Protein AF-0000000074594481 (afdb_homodimer)

Solvent-accessible surface area (backbone atoms only — not comparable to full-atom values): 17141 Å² total; per-residue (Å²): 134,82,73,82,63,74,77,72,60,85,61,73,82,55,53,29,81,83,69,41,63,48,32,84,46,69,36,76,47,83,90,42,60,71,40,42,30,37,26,29,71,62,25,52,96,81,37,39,76,66,33,71,57,31,74,42,72,76,64,77,83,75,53,70,69,56,37,48,52,48,49,50,47,49,51,51,38,52,51,46,51,51,49,41,50,54,43,51,50,50,40,54,51,45,52,53,49,40,52,52,52,50,53,51,42,51,53,55,48,55,62,36,41,43,96,87,67,56,63,48,87,38,64,64,58,49,56,53,46,52,53,54,48,52,54,46,54,52,50,52,51,50,49,51,52,54,50,55,72,70,98,136,84,72,83,65,72,77,72,61,86,60,73,83,56,52,29,80,83,68,42,64,48,33,81,47,70,37,75,48,82,89,43,60,71,40,41,30,37,26,30,71,62,24,51,96,81,36,40,77,66,32,71,56,30,74,44,72,74,61,78,82,76,54,70,68,57,36,49,51,47,49,50,46,48,51,52,39,52,51,45,51,51,49,40,52,53,42,51,50,50,40,54,50,46,52,53,49,39,52,54,52,50,53,50,42,52,54,54,46,55,61,38,42,42,95,86,68,56,63,48,86,38,64,64,58,51,55,53,46,52,51,54,48,50,52,45,53,51,48,51,50,50,49,51,52,53,51,56,70,70,98

Nearest PDB structures (foldseek):
  7jl5-assembly1_A  TM=6.066E-01  e=2.664E-02  Homo sapiens

InterPro domains:
  IPR010666 Zinc finger, GRF-type [PF06839] (15-60)
  IPR010666 Zinc finger, GRF-type [PS51999] (16-61)

Organism: Saponaria officinalis (NCBI:txid3572)

Foldseek 3Di:
DPPPPDPPPVPPQDDFPVRHGWDKDADCDLQAHGWIKTAHPQQPPPNRVSDPNDIGTPDDGDDPVVSVVRVVVVVVVVVVVVVVVVVVVVVVVVVVVVVVVLVVLVVVLVVCCDPVRPNDPSPVSVVVVVVVVVVVVVVVVVVVVVVVVVD/DPPPPDPPPVPPQDDFPVRHGWDKDADCDLQAHGWIKTAHPQQPPPNRVSDPNDIGTPDDGDDPVVSVVRVVVVVVVVVVVVVVVVVVVVVVVVVVVVVVVLVVLVVVLVVCCDPVRPNDPSVVSVVVVVVVVVVVVVVVVVVVVVVVVVD

pLDDT: mean 73.43, std 21.83, range [23.27, 97.69]

Radius of gyration: 30.38 Å; Cα contacts (8 Å, |Δi|>4): 324; chains: 2; bounding box: 53×86×59 Å

Secondary structure (DSSP, 8-state):
-----S---SS---B-TTSSB-EEEE--STTSTT-EEEE-TT-BTTBGGGTT--EEE-SPPPPHHHHHHHHHHHHHHHHHHHHHHHHHHHHHHHHHHHHHHHHHHHHHHHHTB-TTS-B-SHHHHHHHHHHHHHHHHHHHHHHHHHHHH--/-----S---SS---B-TTSSB-EEEE--STTSTT-EEEE-TT-BTTBGGGTT--EEE-SPPPPHHHHHHHHHHHHHHHHHHHHHHHHHHHHHHHHHHHHHHHHHHHHHHHHTB-TTS-B-SHHHHHHHHHHHHHHHHHHHHHHHHHHHH--

Sequence (302 aa):
MSRSCCQSSDEGRMNCFCGVPVTYLTSWTRNNPGRGFETCRWSRNGNVADGCNFFRWVDKPQTDWQKEVINDLITERDQLLRERAVLKDKVKYLTIERSNVLLDVDKYRGLDVGEDGTRVGARSVRNMFRLNRMSFCVVVSLIVVLMKVFSMSRSCCQSSDEGRMNCFCGVPVTYLTSWTRNNPGRGFETCRWSRNGNVADGCNFFRWVDKPQTDWQKEVINDLITERDQLLRERAVLKDKVKYLTIERSNVLLDVDKYRGLDVGEDGTRVGARSVRNMFRLNRMSFCVVVSLIVVLMKVFS

Structure (mmCIF, N/CA/C/O backbone):
data_AF-0000000074594481-model_v1
#
loop_
_entity.id
_entity.type
_entity.pdbx_description
1 polymer 'GRF-type domain-containing protein'
#
loop_
_atom_site.group_PDB
_atom_site.id
_atom_site.type_symbol
_atom_site.label_atom_id
_atom_site.label_alt_id
_atom_site.label_comp_id
_atom_site.label_asym_id
_atom_site.label_entity_id
_atom_site.label_seq_id
_atom_site.pdbx_PDB_ins_code
_atom_site.Cartn_x
_atom_site.Cartn_y
_atom_site.Cartn_z
_atom_site.occupancy
_atom_site.B_iso_or_equiv
_atom_site.auth_seq_id
_atom_site.auth_comp_id
_atom_site.auth_asym_id
_atom_site.auth_atom_id
_atom_site.pdbx_PDB_model_num
ATOM 1 N N . MET A 1 1 ? 14.328 -4.254 1.002 1 23.77 1 MET A N 1
ATOM 2 C CA . MET A 1 1 ? 13.773 -5.602 0.938 1 23.77 1 MET A CA 1
ATOM 3 C C . MET A 1 1 ? 14.477 -6.426 -0.139 1 23.77 1 MET A C 1
ATOM 5 O O . MET A 1 1 ? 14.281 -6.188 -1.332 1 23.77 1 MET A O 1
ATOM 9 N N . SER A 1 2 ? 15.727 -6.973 0.048 1 30.02 2 SER A N 1
ATOM 10 C CA . SER A 1 2 ? 16.609 -7.699 -0.856 1 30.02 2 SER A CA 1
ATOM 11 C C . SER A 1 2 ? 16.047 -9.078 -1.192 1 30.02 2 SER A C 1
ATOM 13 O O . SER A 1 2 ? 16 -9.961 -0.334 1 30.02 2 SER A O 1
ATOM 15 N N . ARG A 1 3 ? 14.992 -9.227 -1.895 1 32.41 3 ARG A N 1
ATOM 16 C CA . ARG A 1 3 ? 14.453 -10.516 -2.314 1 32.41 3 ARG A CA 1
ATOM 17 C C . ARG A 1 3 ? 15.562 -11.422 -2.844 1 32.41 3 ARG A C 1
ATOM 19 O O . ARG A 1 3 ? 16.391 -10.992 -3.643 1 32.41 3 ARG A O 1
ATOM 26 N N . SER A 1 4 ? 16.016 -12.281 -1.888 1 34.94 4 SER A N 1
ATOM 27 C CA . SER A 1 4 ? 16.703 -13.469 -2.373 1 34.94 4 SER A CA 1
ATOM 28 C C . SER A 1 4 ? 15.984 -14.094 -3.561 1 34.94 4 SER A C 1
ATOM 30 O O . SER A 1 4 ? 15.062 -14.891 -3.381 1 34.94 4 SER A O 1
ATOM 32 N N . CYS A 1 5 ? 15.508 -13.312 -4.43 1 36.09 5 CYS A N 1
ATOM 33 C CA . CYS A 1 5 ? 14.836 -13.953 -5.559 1 36.09 5 CYS A CA 1
ATOM 34 C C . CYS A 1 5 ? 15.508 -15.273 -5.91 1 36.09 5 CYS A C 1
ATOM 36 O O . CYS A 1 5 ? 14.859 -16.328 -5.887 1 36.09 5 CYS A O 1
ATOM 38 N N . CYS A 1 6 ? 16.094 -15.297 -7.078 1 40 6 CYS A N 1
ATOM 39 C CA . CYS A 1 6 ? 16.453 -16.359 -8.016 1 40 6 CYS A CA 1
ATOM 40 C C . CYS A 1 6 ? 17.609 -17.203 -7.484 1 40 6 CYS A C 1
ATOM 42 O O . CYS A 1 6 ? 18.547 -16.656 -6.91 1 40 6 CYS A O 1
ATOM 44 N N . GLN A 1 7 ? 17.281 -18.172 -6.75 1 35.84 7 GLN A N 1
ATOM 45 C CA . GLN A 1 7 ? 18.344 -19.172 -6.652 1 35.84 7 GLN A CA 1
ATOM 46 C C . GLN A 1 7 ? 19.266 -19.109 -7.871 1 35.84 7 GLN A C 1
ATOM 48 O O . GLN A 1 7 ? 18.812 -19.344 -9 1 35.84 7 GLN A O 1
ATOM 53 N N . SER A 1 8 ? 20.266 -18.344 -7.863 1 39.78 8 SER A N 1
ATOM 54 C CA . SER A 1 8 ? 21.406 -18.516 -8.766 1 39.78 8 SER A CA 1
ATOM 55 C C . SER A 1 8 ? 21.75 -19.984 -8.922 1 39.78 8 SER A C 1
ATOM 57 O O . SER A 1 8 ? 22.375 -20.578 -8.039 1 39.78 8 SER A O 1
ATOM 59 N N . SER A 1 9 ? 20.906 -20.906 -9.148 1 39.62 9 SER A N 1
ATOM 60 C CA . SER A 1 9 ? 21.656 -22.062 -9.625 1 39.62 9 SER A CA 1
ATOM 61 C C . SER A 1 9 ? 22.844 -21.641 -10.477 1 39.62 9 SER A C 1
ATOM 63 O O . SER A 1 9 ? 22.766 -20.656 -11.219 1 39.62 9 SER A O 1
ATOM 65 N N . ASP A 1 10 ? 24.094 -21.906 -10.117 1 43.19 10 ASP A N 1
ATOM 66 C CA . ASP A 1 10 ? 25.312 -22 -10.906 1 43.19 10 ASP A CA 1
ATOM 67 C C . ASP A 1 10 ? 25 -22.344 -12.359 1 43.19 10 ASP A C 1
ATOM 69 O O . ASP A 1 10 ? 25.812 -22.984 -13.039 1 43.19 10 ASP A O 1
ATOM 73 N N . GLU A 1 11 ? 23.812 -22.609 -12.789 1 47.94 11 GLU A N 1
ATOM 74 C CA . GLU A 1 11 ? 23.734 -22.812 -14.234 1 47.94 11 GLU A CA 1
ATOM 75 C C . GLU A 1 11 ? 24.297 -21.609 -14.984 1 47.94 11 GLU A C 1
ATOM 77 O O . GLU A 1 11 ? 24.25 -20.484 -14.492 1 47.94 11 GLU A O 1
ATOM 82 N N . GLY A 1 12 ? 25.125 -21.828 -16.047 1 56.19 12 GLY A N 1
ATOM 83 C CA . GLY A 1 12 ? 25.859 -20.922 -16.906 1 56.19 12 GLY A CA 1
ATOM 84 C C . GLY A 1 12 ? 25.234 -19.531 -17 1 56.19 12 GLY A C 1
ATOM 85 O O . GLY A 1 12 ? 24.016 -19.406 -16.953 1 56.19 12 GLY A O 1
ATOM 86 N N . ARG A 1 13 ? 25.953 -18.578 -16.453 1 66.56 13 ARG A N 1
ATOM 87 C CA . ARG A 1 13 ? 25.609 -17.188 -16.688 1 66.56 13 ARG A CA 1
ATOM 88 C C . ARG A 1 13 ? 25.016 -16.984 -18.078 1 66.56 13 ARG A C 1
ATOM 90 O O . ARG A 1 13 ? 25.703 -17.234 -19.078 1 66.56 13 ARG A O 1
ATOM 97 N N . MET A 1 14 ? 23.656 -17.016 -18.172 1 86.75 14 MET A N 1
ATOM 98 C CA . MET A 1 14 ? 23.016 -16.797 -19.469 1 86.75 14 MET A CA 1
ATOM 99 C C . MET A 1 14 ? 23.391 -15.438 -20.031 1 86.75 14 MET A C 1
ATOM 101 O O . MET A 1 14 ? 23.531 -14.469 -19.281 1 86.75 14 MET A O 1
ATOM 105 N N . ASN A 1 15 ? 23.812 -15.461 -21.25 1 93 15 ASN A N 1
ATOM 106 C CA . ASN A 1 15 ? 24.141 -14.227 -21.969 1 93 15 ASN A CA 1
ATOM 107 C C . ASN A 1 15 ? 23.016 -13.805 -22.906 1 93 15 ASN A C 1
ATOM 109 O O . ASN A 1 15 ? 22.297 -14.648 -23.438 1 93 15 ASN A O 1
ATOM 113 N N . CYS A 1 16 ? 22.844 -12.5 -22.859 1 94.5 16 CYS A N 1
ATOM 114 C CA . CYS A 1 16 ? 21.922 -12.008 -23.859 1 94.5 16 CYS A CA 1
ATOM 115 C C . CYS A 1 16 ? 22.531 -12.102 -25.25 1 94.5 16 CYS A C 1
ATOM 117 O O . CYS A 1 16 ? 23.547 -12.766 -25.453 1 94.5 16 CYS A O 1
ATOM 119 N N . PHE A 1 17 ? 21.875 -11.531 -26.25 1 94.19 17 PHE A N 1
ATOM 120 C CA . PHE A 1 17 ? 22.328 -11.688 -27.625 1 94.19 17 PHE A CA 1
ATOM 121 C C . PHE A 1 17 ? 23.594 -10.883 -27.875 1 94.19 17 PHE A C 1
ATOM 123 O O . PHE A 1 17 ? 24.297 -11.109 -28.859 1 94.19 17 PHE A O 1
ATOM 130 N N . CYS A 1 18 ? 23.922 -9.922 -26.984 1 93.25 18 CYS A N 1
ATOM 131 C CA . CYS A 1 18 ? 25.141 -9.117 -27.078 1 93.25 18 CYS A CA 1
ATOM 132 C C . CYS A 1 18 ? 26.344 -9.883 -26.547 1 93.25 18 CYS A C 1
ATOM 134 O O . CYS A 1 18 ? 27.484 -9.438 -26.688 1 93.25 18 CYS A O 1
ATOM 136 N N . GLY A 1 19 ? 26.109 -10.977 -25.953 1 92.56 19 GLY A N 1
ATOM 137 C CA . GLY A 1 19 ? 27.188 -11.773 -25.375 1 92.56 19 GLY A CA 1
ATOM 138 C C . GLY A 1 19 ? 27.578 -11.352 -23.969 1 92.56 19 GLY A C 1
ATOM 139 O O . GLY A 1 19 ? 28.656 -11.695 -23.5 1 92.56 19 GLY A O 1
ATOM 140 N N . VAL A 1 20 ? 26.734 -10.664 -23.359 1 90.62 20 VAL A N 1
ATOM 141 C CA . VAL A 1 20 ? 27 -10.219 -22 1 90.62 20 VAL A CA 1
ATOM 142 C C . VAL A 1 20 ? 25.953 -10.82 -21.047 1 90.62 20 VAL A C 1
ATOM 144 O O . VAL A 1 20 ? 24.875 -11.203 -21.484 1 90.62 20 VAL A O 1
ATOM 147 N N . PRO A 1 21 ? 26.297 -10.961 -19.828 1 93.25 21 PRO A N 1
ATOM 148 C CA . PRO A 1 21 ? 25.359 -11.539 -18.859 1 93.25 21 PRO A CA 1
ATOM 149 C C . PRO A 1 21 ? 24.031 -10.781 -18.812 1 93.25 21 PRO A C 1
ATOM 151 O O . PRO A 1 21 ? 24.016 -9.547 -18.891 1 93.25 21 PRO A O 1
ATOM 154 N N . VAL A 1 22 ? 22.953 -11.5 -18.703 1 93.19 22 VAL A N 1
ATOM 155 C CA . VAL A 1 22 ? 21.609 -10.922 -18.656 1 93.19 22 VAL A CA 1
ATOM 156 C C . VAL A 1 22 ? 21.406 -10.195 -17.328 1 93.19 22 VAL A C 1
ATOM 158 O O . VAL A 1 22 ? 22.156 -10.398 -16.375 1 93.19 22 VAL A O 1
ATOM 161 N N . THR A 1 23 ? 20.422 -9.305 -17.312 1 92.06 23 THR A N 1
ATOM 162 C CA . THR A 1 23 ? 19.984 -8.609 -16.109 1 92.06 23 THR A CA 1
ATOM 163 C C . THR A 1 23 ? 18.594 -9.086 -15.68 1 92.06 23 THR A C 1
ATOM 165 O O . THR A 1 23 ? 17.766 -9.398 -16.516 1 92.06 23 THR A O 1
ATOM 168 N N . TYR A 1 24 ? 18.438 -9.141 -14.375 1 90.75 24 TYR A N 1
ATOM 169 C CA . TYR A 1 24 ? 17.172 -9.555 -13.805 1 90.75 24 TYR A CA 1
ATOM 170 C C . TYR A 1 24 ? 16.328 -8.352 -13.398 1 90.75 24 TYR A C 1
ATOM 172 O O . TYR A 1 24 ? 16.797 -7.473 -12.672 1 90.75 24 TYR A O 1
ATOM 180 N N . LEU A 1 25 ? 15.086 -8.352 -13.945 1 91.31 25 LEU A N 1
ATOM 181 C CA . LEU A 1 25 ? 14.164 -7.285 -13.586 1 91.31 25 LEU A CA 1
ATOM 182 C C . LEU A 1 25 ? 12.805 -7.852 -13.195 1 91.31 25 LEU A C 1
ATOM 184 O O . LEU A 1 25 ? 12.523 -9.031 -13.43 1 91.31 25 LEU A O 1
ATOM 188 N N . THR A 1 26 ? 12.031 -7.031 -12.516 1 92.19 26 THR A N 1
ATOM 189 C CA . THR A 1 26 ? 10.688 -7.41 -12.109 1 92.19 26 THR A CA 1
ATOM 190 C C . THR A 1 26 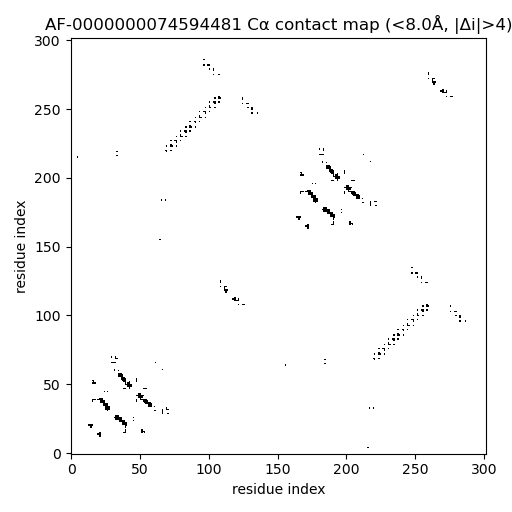? 9.641 -6.629 -12.906 1 92.19 26 THR A C 1
ATOM 192 O O . THR A 1 26 ? 9.75 -5.41 -13.047 1 92.19 26 THR A O 1
ATOM 195 N N . SER A 1 27 ? 8.695 -7.273 -13.469 1 92.81 27 SER A N 1
ATOM 196 C CA . SER A 1 27 ? 7.586 -6.652 -14.188 1 92.81 27 SER A CA 1
ATOM 197 C C . SER A 1 27 ? 6.492 -6.195 -13.227 1 92.81 27 SER A C 1
ATOM 199 O O . SER A 1 27 ? 6.145 -6.91 -12.289 1 92.81 27 SER A O 1
ATOM 201 N N . TRP A 1 28 ? 5.934 -5.008 -13.516 1 93.81 28 TRP A N 1
ATOM 202 C CA . TRP A 1 28 ? 4.844 -4.492 -12.688 1 93.81 28 TRP A CA 1
ATOM 203 C C . TRP A 1 28 ? 3.662 -4.066 -13.555 1 93.81 28 TRP A C 1
ATOM 205 O O . TRP A 1 28 ? 2.824 -3.27 -13.125 1 93.81 28 TRP A O 1
ATOM 215 N N . THR A 1 29 ? 3.678 -4.668 -14.758 1 93.06 29 THR A N 1
ATOM 216 C CA . THR A 1 29 ? 2.514 -4.43 -15.609 1 93.06 29 THR A CA 1
ATOM 217 C C . THR A 1 29 ? 1.28 -5.125 -15.039 1 93.06 29 THR A C 1
ATOM 219 O O . THR A 1 29 ? 1.397 -6.074 -14.266 1 93.06 29 THR A O 1
ATOM 222 N N . ARG A 1 30 ? 0.102 -4.777 -15.375 1 94.94 30 ARG A N 1
ATOM 223 C CA . ARG A 1 30 ? -1.147 -5.309 -14.844 1 94.94 30 ARG A CA 1
ATOM 224 C C . ARG A 1 30 ? -1.283 -6.797 -15.156 1 94.94 30 ARG A C 1
ATOM 226 O O . ARG A 1 30 ? -1.854 -7.551 -14.359 1 94.94 30 ARG A O 1
ATOM 233 N N . ASN A 1 31 ? -0.706 -7.203 -16.203 1 95.56 31 ASN A N 1
ATOM 234 C CA . ASN A 1 31 ? -0.865 -8.586 -16.641 1 95.56 31 ASN A CA 1
ATOM 235 C C . ASN A 1 31 ? 0.211 -9.484 -16.031 1 95.56 31 ASN A C 1
ATOM 237 O O . ASN A 1 31 ? 0.049 -10.711 -15.992 1 95.56 31 ASN A O 1
ATOM 241 N N . ASN A 1 32 ? 1.3 -8.93 -15.609 1 94.62 32 ASN A N 1
ATOM 242 C CA . ASN A 1 32 ? 2.402 -9.711 -15.062 1 94.62 32 ASN A CA 1
ATOM 243 C C . ASN A 1 32 ? 3.023 -9.031 -13.844 1 94.62 32 ASN A C 1
ATOM 245 O O . ASN A 1 32 ? 4.234 -8.797 -13.812 1 94.62 32 ASN A O 1
ATOM 249 N N . PRO A 1 33 ? 2.211 -8.82 -12.875 1 95.12 33 PRO A N 1
ATOM 250 C CA . PRO A 1 33 ? 2.74 -8.078 -11.727 1 95.12 33 PRO A CA 1
ATOM 251 C C . PRO A 1 33 ? 3.65 -8.938 -10.844 1 95.12 33 PRO A C 1
ATOM 253 O O . PRO A 1 33 ? 3.258 -10.023 -10.422 1 95.12 33 PRO A O 1
ATOM 256 N N . GLY A 1 34 ? 4.836 -8.453 -10.648 1 92.81 34 GLY A N 1
ATOM 257 C CA . GLY A 1 34 ? 5.746 -9.094 -9.711 1 92.81 34 GLY A CA 1
ATOM 258 C C . GLY A 1 34 ? 6.602 -10.172 -10.359 1 92.81 34 GLY A C 1
ATOM 259 O O . GLY A 1 34 ? 7.477 -10.742 -9.711 1 92.81 34 GLY A O 1
ATOM 260 N N . ARG A 1 35 ? 6.328 -10.461 -11.594 1 93.62 35 ARG A N 1
ATOM 261 C CA . ARG A 1 35 ? 7.066 -11.523 -12.266 1 93.62 35 ARG A CA 1
ATOM 262 C C . ARG A 1 35 ? 8.477 -11.078 -12.617 1 93.62 35 ARG A C 1
ATOM 264 O O . ARG A 1 35 ? 8.688 -9.938 -13.023 1 93.62 35 ARG A O 1
ATOM 271 N N . GLY A 1 36 ? 9.32 -12.039 -12.539 1 91.62 36 GLY A N 1
ATOM 272 C CA . GLY A 1 36 ? 10.703 -11.773 -12.906 1 91.62 36 GLY A CA 1
ATOM 273 C C . GLY A 1 36 ? 11.016 -12.133 -14.352 1 91.62 36 GLY A C 1
ATOM 274 O O . GLY A 1 36 ? 10.461 -13.094 -14.891 1 91.62 36 GLY A O 1
ATOM 275 N N . PHE A 1 37 ? 11.922 -11.297 -14.844 1 92.75 37 PHE A N 1
ATOM 276 C CA . PHE A 1 37 ? 12.367 -11.633 -16.188 1 92.75 37 PHE A CA 1
ATOM 277 C C . PHE A 1 37 ? 13.82 -11.234 -16.406 1 92.75 37 PHE A C 1
ATOM 279 O O . PHE A 1 37 ? 14.359 -10.414 -15.648 1 92.75 37 PHE A O 1
ATOM 286 N N . GLU A 1 38 ? 14.422 -11.859 -17.328 1 93.12 38 GLU A N 1
ATOM 287 C CA . GLU A 1 38 ? 15.797 -11.586 -17.734 1 93.12 38 GLU A CA 1
ATOM 288 C C . GLU A 1 38 ? 15.828 -10.812 -19.047 1 93.12 38 GLU A C 1
ATOM 290 O O . GLU A 1 38 ? 15.039 -11.078 -19.953 1 93.12 38 GLU A O 1
ATOM 295 N N . THR A 1 39 ? 16.75 -9.766 -18.984 1 93.88 39 THR A N 1
ATOM 296 C CA . THR A 1 39 ? 16.891 -8.953 -20.188 1 93.88 39 THR A CA 1
ATOM 297 C C . THR A 1 39 ? 18.312 -8.414 -20.312 1 93.88 39 THR A C 1
ATOM 299 O O . THR A 1 39 ? 19.172 -8.703 -19.484 1 93.88 39 THR A O 1
ATOM 302 N N . CYS A 1 40 ? 18.438 -7.707 -21.453 1 94.25 40 CYS A N 1
ATOM 303 C CA . CYS A 1 40 ? 19.719 -7.078 -21.734 1 94.25 40 CYS A CA 1
ATOM 304 C C . CYS A 1 40 ? 19.984 -5.914 -20.781 1 94.25 40 CYS A C 1
ATOM 306 O O . CYS A 1 40 ? 19.062 -5.152 -20.469 1 94.25 40 CYS A O 1
ATOM 308 N N . ARG A 1 41 ? 21.172 -5.844 -20.391 1 90.38 41 ARG A N 1
ATOM 309 C CA . ARG A 1 41 ? 21.5 -4.82 -19.406 1 90.38 41 ARG A CA 1
ATOM 310 C C . ARG A 1 41 ? 21.328 -3.424 -20 1 90.38 41 ARG A C 1
ATOM 312 O O . ARG A 1 41 ? 21.25 -2.441 -19.25 1 90.38 41 ARG A O 1
ATOM 319 N N . TRP A 1 42 ? 21.328 -3.375 -21.25 1 90.31 42 TRP A N 1
ATOM 320 C CA . TRP A 1 42 ? 21.188 -2.064 -21.875 1 90.31 42 TRP A CA 1
ATOM 321 C C . TRP A 1 42 ? 19.703 -1.708 -22.062 1 90.31 42 TRP A C 1
ATOM 323 O O . TRP A 1 42 ? 19.375 -0.595 -22.484 1 90.31 42 TRP A O 1
ATOM 333 N N . SER A 1 43 ? 18.891 -2.672 -21.766 1 87.94 43 SER A N 1
ATOM 334 C CA . SER A 1 43 ? 17.469 -2.375 -21.797 1 87.94 43 SER A CA 1
ATOM 335 C C . SER A 1 43 ? 17.078 -1.4 -20.688 1 87.94 43 SER A C 1
ATOM 337 O O . SER A 1 43 ? 17.484 -1.565 -19.547 1 87.94 43 SER A O 1
ATOM 339 N N . ARG A 1 44 ? 16.609 -0.333 -20.938 1 73.19 44 ARG A N 1
ATOM 340 C CA . ARG A 1 44 ? 16.281 0.69 -19.953 1 73.19 44 ARG A CA 1
ATOM 341 C C . ARG A 1 44 ? 14.836 0.574 -19.5 1 73.19 44 ARG A C 1
ATOM 343 O O . ARG A 1 44 ? 13.93 0.418 -20.312 1 73.19 44 ARG A O 1
ATOM 350 N N . ASN A 1 45 ? 14.57 0.68 -18.219 1 69.62 45 ASN A N 1
ATOM 351 C CA . ASN A 1 45 ? 13.266 0.794 -17.578 1 69.62 45 ASN A CA 1
ATOM 352 C C . ASN A 1 45 ? 12.312 -0.302 -18.047 1 69.62 45 ASN A C 1
ATOM 354 O O . ASN A 1 45 ? 11.133 -0.041 -18.297 1 69.62 45 ASN A O 1
ATOM 358 N N . GLY A 1 46 ? 12.898 -1.415 -18.359 1 66.69 46 GLY A N 1
ATOM 359 C CA . GLY A 1 46 ? 12.031 -2.516 -18.734 1 66.69 46 GLY A CA 1
ATOM 360 C C . GLY A 1 46 ? 11.734 -2.555 -20.219 1 66.69 46 GLY A C 1
ATOM 361 O O . GLY A 1 46 ? 11.062 -3.471 -20.703 1 66.69 46 GLY A O 1
ATOM 362 N N . ASN A 1 47 ? 12.227 -1.522 -20.922 1 81.69 47 ASN A N 1
ATOM 363 C CA . ASN A 1 47 ? 12.023 -1.544 -22.359 1 81.69 47 ASN A CA 1
ATOM 364 C C . ASN A 1 47 ? 13.07 -2.4 -23.062 1 81.69 47 ASN A C 1
ATOM 366 O O . ASN A 1 47 ? 14.172 -1.933 -23.344 1 81.69 47 ASN A O 1
ATOM 370 N N . VAL A 1 48 ? 12.719 -3.561 -23.484 1 84.62 48 VAL A N 1
ATOM 371 C CA . VAL A 1 48 ? 13.578 -4.59 -24.062 1 84.62 48 VAL A CA 1
ATOM 372 C C . VAL A 1 48 ? 14.102 -4.125 -25.422 1 84.62 48 VAL A C 1
ATOM 374 O O . VAL A 1 48 ? 15.219 -4.469 -25.812 1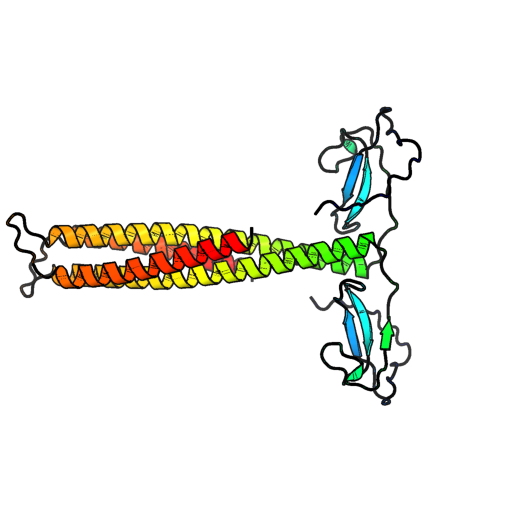 84.62 48 VAL A O 1
ATOM 377 N N . ALA A 1 49 ? 13.305 -3.225 -25.984 1 84.25 49 ALA A N 1
ATOM 378 C CA . ALA A 1 49 ? 13.648 -2.783 -27.344 1 84.25 49 ALA A CA 1
ATOM 379 C C . ALA A 1 49 ? 14.898 -1.905 -27.328 1 84.25 49 ALA A C 1
ATOM 381 O O . ALA A 1 49 ? 15.578 -1.775 -28.344 1 84.25 49 ALA A O 1
ATOM 382 N N . ASP A 1 50 ? 15.18 -1.297 -26.219 1 87.44 50 ASP A N 1
ATOM 383 C CA . ASP A 1 50 ? 16.375 -0.458 -26.094 1 87.44 50 ASP A CA 1
ATOM 384 C C . ASP A 1 50 ? 17.641 -1.305 -26.062 1 87.44 50 ASP A C 1
ATOM 386 O O . ASP A 1 50 ? 18.75 -0.787 -26.25 1 87.44 50 ASP A O 1
ATOM 390 N N . GLY A 1 51 ? 17.547 -2.617 -25.906 1 89.5 51 GLY A N 1
ATOM 391 C CA . GLY A 1 51 ? 18.672 -3.551 -25.922 1 89.5 51 GLY A CA 1
ATOM 392 C C . GLY A 1 51 ? 18.656 -4.477 -27.125 1 89.5 51 GLY A C 1
ATOM 393 O O . GLY A 1 51 ? 18.312 -4.062 -28.234 1 89.5 51 GLY A O 1
ATOM 394 N N . CYS A 1 52 ? 19.188 -5.641 -26.922 1 93.38 52 CYS A N 1
ATOM 395 C CA . CYS A 1 52 ? 19.297 -6.594 -28.016 1 93.38 52 CYS A CA 1
ATOM 396 C C . CYS A 1 52 ? 18 -7.391 -28.172 1 93.38 52 CYS A C 1
ATOM 398 O O . CYS A 1 52 ? 17.984 -8.43 -28.828 1 93.38 52 CYS A O 1
ATOM 400 N N . ASN A 1 53 ? 16.938 -7.023 -27.438 1 92 53 ASN A N 1
ATOM 401 C CA . ASN A 1 53 ? 15.617 -7.621 -27.484 1 92 53 ASN A CA 1
ATOM 402 C C . ASN A 1 53 ? 15.594 -9 -26.844 1 92 53 ASN A C 1
ATOM 404 O O . ASN A 1 53 ? 14.68 -9.797 -27.078 1 92 53 ASN A O 1
ATOM 408 N N . PHE A 1 54 ? 16.703 -9.266 -26.141 1 94.06 54 PHE A N 1
ATOM 409 C CA . PHE A 1 54 ? 16.672 -10.5 -25.359 1 94.06 54 PHE A CA 1
ATOM 410 C C . PHE A 1 54 ? 15.664 -10.406 -24.234 1 94.06 54 PHE A C 1
ATOM 412 O O . PHE A 1 54 ? 15.641 -9.414 -23.5 1 94.06 54 PHE A O 1
ATOM 419 N N . PHE A 1 55 ? 14.797 -11.484 -24.141 1 94.56 55 PHE A N 1
ATOM 420 C CA . PHE A 1 55 ? 13.773 -11.492 -23.094 1 94.56 55 PHE A CA 1
ATOM 421 C C . PHE A 1 55 ? 13.414 -12.922 -22.703 1 94.56 55 PHE A C 1
ATOM 423 O O . PHE A 1 55 ? 13.188 -13.766 -23.562 1 94.56 55 PHE A O 1
ATOM 430 N N . ARG A 1 56 ? 13.375 -13.109 -21.359 1 93.69 56 ARG A N 1
ATOM 431 C CA . ARG A 1 56 ? 12.992 -14.43 -20.859 1 93.69 56 ARG A CA 1
ATOM 432 C C . ARG A 1 56 ? 12.359 -14.328 -19.484 1 93.69 56 ARG A C 1
ATOM 434 O O . ARG A 1 56 ? 12.977 -13.812 -18.547 1 93.69 56 ARG A O 1
ATOM 441 N N . TRP A 1 57 ? 11.172 -15.031 -19.406 1 93.44 57 TRP A N 1
ATOM 442 C CA . TRP A 1 57 ? 10.555 -15.133 -18.078 1 93.44 57 TRP A CA 1
ATOM 443 C C . TRP A 1 57 ? 11.281 -16.156 -17.219 1 93.44 57 TRP A C 1
ATOM 445 O O . TRP A 1 57 ? 11.664 -17.219 -17.703 1 93.44 57 TRP A O 1
ATOM 455 N N . VAL A 1 58 ? 11.43 -15.75 -15.938 1 90.94 58 VAL A N 1
ATOM 456 C CA . VAL A 1 58 ? 12.156 -16.656 -15.055 1 90.94 58 VAL A CA 1
ATOM 457 C C . VAL A 1 58 ? 11.172 -17.422 -14.18 1 90.94 58 VAL A C 1
ATOM 459 O O . VAL A 1 58 ? 11.57 -18.266 -13.367 1 90.94 58 VAL A O 1
ATOM 462 N N . ASP A 1 59 ? 9.875 -17.172 -14.258 1 89.56 59 ASP A N 1
ATOM 463 C CA . ASP A 1 59 ? 8.859 -17.812 -13.422 1 89.56 59 ASP A CA 1
ATOM 464 C C . ASP A 1 59 ? 7.621 -18.172 -14.25 1 89.56 59 ASP A C 1
ATOM 466 O O . ASP A 1 59 ? 7.566 -17.891 -15.445 1 89.56 59 ASP A O 1
ATOM 470 N N . LYS A 1 60 ? 6.68 -18.844 -13.609 1 87 60 LYS A N 1
ATOM 471 C CA . LYS A 1 60 ? 5.414 -19.188 -14.25 1 87 60 LYS A CA 1
ATOM 472 C C . LYS A 1 60 ? 4.387 -18.078 -14.055 1 87 60 LYS A C 1
ATOM 474 O O . LYS A 1 60 ? 4.414 -17.375 -13.039 1 87 60 LYS A O 1
ATOM 479 N N . PRO A 1 61 ? 3.527 -18.047 -15 1 88.75 61 PRO A N 1
ATOM 480 C CA . PRO A 1 61 ? 2.512 -17 -14.891 1 88.75 61 PRO A CA 1
ATOM 481 C C . PRO A 1 61 ? 1.589 -17.203 -13.688 1 88.75 61 PRO A C 1
ATOM 483 O O . PRO A 1 61 ? 1.364 -18.328 -13.258 1 88.75 61 PRO A O 1
ATOM 486 N N . GLN A 1 62 ? 1.124 -16.141 -13.258 1 89.12 62 GLN A N 1
ATOM 487 C CA . GLN A 1 62 ? 0.174 -16.125 -12.148 1 89.12 62 GLN A CA 1
ATOM 488 C C . GLN A 1 62 ? -1.237 -16.453 -12.633 1 89.12 62 GLN A C 1
ATOM 490 O O . GLN A 1 62 ? -1.54 -16.312 -13.82 1 89.12 62 GLN A O 1
ATOM 495 N N . THR A 1 63 ? -2.02 -16.906 -11.664 1 90.38 63 THR A N 1
ATOM 496 C CA . THR A 1 63 ? -3.445 -17.047 -11.938 1 90.38 63 THR A CA 1
ATOM 497 C C . THR A 1 63 ? -4.148 -15.695 -11.867 1 90.38 63 THR A C 1
ATOM 499 O O . THR A 1 63 ? -3.562 -14.703 -11.43 1 90.38 63 THR A O 1
ATOM 502 N N . ASP A 1 64 ? -5.352 -15.68 -12.352 1 89.94 64 ASP A N 1
ATOM 503 C CA . ASP A 1 64 ? -6.078 -14.422 -12.445 1 89.94 64 ASP A CA 1
ATOM 504 C C . ASP A 1 64 ? -6.301 -13.812 -11.062 1 89.94 64 ASP A C 1
ATOM 506 O O . ASP A 1 64 ? -6.109 -12.609 -10.875 1 89.94 64 ASP A O 1
ATOM 510 N N . TRP A 1 65 ? -6.758 -14.648 -10.188 1 89.88 65 TRP A N 1
ATOM 511 C CA . TRP A 1 65 ? -7.031 -14.094 -8.867 1 89.88 65 TRP A CA 1
ATOM 512 C C . TRP A 1 65 ? -5.758 -13.547 -8.227 1 89.88 65 TRP A C 1
ATOM 514 O O . TRP A 1 65 ? -5.789 -12.547 -7.512 1 89.88 65 TRP A O 1
ATOM 524 N N . GLN A 1 66 ? -4.684 -14.211 -8.438 1 91.69 66 GLN A N 1
ATOM 525 C CA . GLN A 1 66 ? -3.412 -13.75 -7.891 1 91.69 66 GLN A CA 1
ATOM 526 C C . GLN A 1 66 ? -3.033 -12.391 -8.453 1 91.69 66 GLN A C 1
ATOM 528 O O . GLN A 1 66 ? -2.602 -11.5 -7.715 1 91.69 66 GLN A O 1
ATOM 533 N N . LYS A 1 67 ? -3.209 -12.227 -9.75 1 94.12 67 LYS A N 1
ATOM 534 C CA . LYS A 1 67 ? -2.969 -10.938 -10.391 1 94.12 67 LYS A CA 1
ATOM 535 C C . LYS A 1 67 ? -3.848 -9.852 -9.781 1 94.12 67 LYS A C 1
ATOM 537 O O . LYS A 1 67 ? -3.383 -8.734 -9.531 1 94.12 67 LYS A O 1
ATOM 542 N N . GLU A 1 68 ? -5.008 -10.25 -9.648 1 93.88 68 GLU A N 1
ATOM 543 C CA . GLU A 1 68 ? -5.969 -9.281 -9.125 1 93.88 68 GLU A CA 1
ATOM 544 C C . GLU A 1 68 ? -5.562 -8.789 -7.738 1 93.88 68 GLU A C 1
ATOM 546 O O . GLU A 1 68 ? -5.594 -7.59 -7.465 1 93.88 68 GLU A O 1
ATOM 551 N N . VAL A 1 69 ? -5.188 -9.773 -6.914 1 94.94 69 VAL A N 1
ATOM 552 C CA . VAL A 1 69 ? -4.816 -9.414 -5.551 1 94.94 69 VAL A CA 1
ATOM 553 C C . VAL A 1 69 ? -3.6 -8.492 -5.574 1 94.94 69 VAL A C 1
ATOM 555 O O . VAL A 1 69 ? -3.568 -7.477 -4.875 1 94.94 69 VAL A O 1
ATOM 558 N N . ILE A 1 70 ? -2.676 -8.828 -6.328 1 96.06 70 ILE A N 1
ATOM 559 C CA . ILE A 1 70 ? -1.455 -8.031 -6.402 1 96.06 70 ILE A CA 1
ATOM 560 C C . ILE A 1 70 ? -1.778 -6.641 -6.953 1 96.06 70 ILE A C 1
ATOM 562 O O . ILE A 1 70 ? -1.336 -5.629 -6.402 1 96.06 70 ILE A O 1
ATOM 566 N N . ASN A 1 71 ? -2.553 -6.594 -7.988 1 97.25 71 ASN A N 1
ATOM 567 C CA . ASN A 1 71 ? -2.916 -5.312 -8.586 1 97.25 71 ASN A CA 1
ATOM 568 C C . ASN A 1 71 ? -3.711 -4.445 -7.609 1 97.25 71 ASN A C 1
ATOM 570 O O . ASN A 1 71 ? -3.537 -3.227 -7.574 1 97.25 71 ASN A O 1
ATOM 574 N N . ASP A 1 72 ? -4.57 -5.031 -6.914 1 97 72 ASP A N 1
ATOM 575 C CA . ASP A 1 72 ? -5.332 -4.281 -5.922 1 97 72 ASP A CA 1
ATOM 576 C C . ASP A 1 72 ? -4.41 -3.672 -4.867 1 97 72 ASP A C 1
ATOM 578 O O . ASP A 1 72 ? -4.578 -2.512 -4.484 1 97 72 ASP A O 1
ATOM 582 N N . LEU A 1 73 ? -3.508 -4.48 -4.465 1 96.62 73 LEU A N 1
ATOM 583 C CA . LEU A 1 73 ? -2.57 -4.008 -3.451 1 96.62 73 LEU A CA 1
ATOM 584 C C . LEU A 1 73 ? -1.713 -2.871 -3.994 1 96.62 73 LEU A C 1
ATOM 586 O O . LEU A 1 73 ? -1.438 -1.9 -3.285 1 96.62 73 LEU A O 1
ATOM 590 N N . ILE A 1 74 ? -1.324 -3.027 -5.203 1 97.38 74 ILE A N 1
ATOM 591 C CA . ILE A 1 74 ? -0.544 -1.971 -5.836 1 97.38 74 ILE A CA 1
ATOM 592 C C . ILE A 1 74 ? -1.368 -0.687 -5.895 1 97.38 74 ILE A C 1
ATOM 594 O O . ILE A 1 74 ? -0.876 0.391 -5.551 1 97.38 74 ILE A O 1
ATOM 598 N N . THR A 1 75 ? -2.557 -0.83 -6.344 1 97.69 75 THR A N 1
ATOM 599 C CA . THR A 1 75 ? -3.438 0.328 -6.445 1 97.69 75 THR A CA 1
ATOM 600 C C . THR A 1 75 ? -3.602 1.002 -5.086 1 97.69 75 THR A C 1
ATOM 602 O O . THR A 1 75 ? -3.52 2.229 -4.98 1 97.69 75 THR A O 1
ATOM 605 N N . GLU A 1 76 ? -3.84 0.262 -4.074 1 96.69 76 GLU A N 1
ATOM 606 C CA . GLU A 1 76 ? -3.979 0.802 -2.725 1 96.69 76 GLU A CA 1
ATOM 607 C C . GLU A 1 76 ? -2.699 1.502 -2.277 1 96.69 76 GLU A C 1
ATOM 609 O O . GLU A 1 76 ? -2.748 2.607 -1.734 1 96.69 76 GLU A O 1
ATOM 614 N N . ARG A 1 77 ? -1.673 0.803 -2.459 1 96.5 77 ARG A N 1
ATOM 615 C CA . ARG A 1 77 ? -0.381 1.378 -2.098 1 96.5 77 ARG A CA 1
ATOM 616 C C . ARG A 1 77 ? -0.172 2.727 -2.779 1 96.5 77 ARG A C 1
ATOM 618 O O . ARG A 1 77 ? 0.264 3.688 -2.145 1 96.5 77 ARG A O 1
ATOM 625 N N . ASP A 1 78 ? -0.484 2.771 -4.027 1 96.81 78 ASP A N 1
ATOM 626 C CA . ASP A 1 78 ? -0.282 4.004 -4.789 1 96.81 78 ASP A CA 1
ATOM 627 C C . ASP A 1 78 ? -1.199 5.113 -4.285 1 96.81 78 ASP A C 1
ATOM 629 O O . ASP A 1 78 ? -0.799 6.281 -4.23 1 96.81 78 ASP A O 1
ATOM 633 N N . GLN A 1 79 ? -2.359 4.781 -3.98 1 96.94 79 GLN A N 1
ATOM 634 C CA . GLN A 1 79 ? -3.285 5.766 -3.432 1 96.94 79 GLN A CA 1
ATOM 635 C C . GLN A 1 79 ? -2.771 6.324 -2.107 1 96.94 79 GLN A C 1
ATOM 637 O O . GLN A 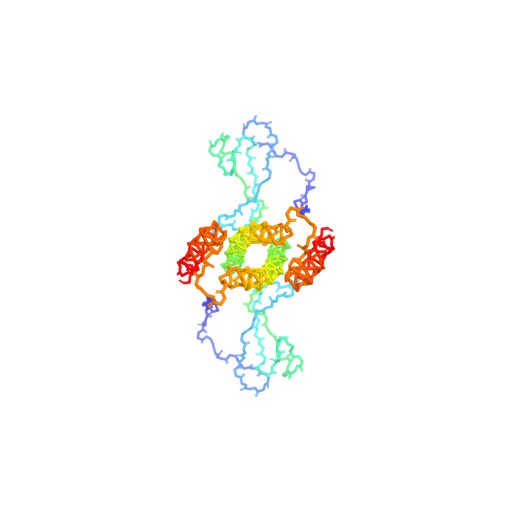1 79 ? -2.818 7.535 -1.881 1 96.94 79 GLN A O 1
ATOM 642 N N . LEU A 1 80 ? -2.297 5.48 -1.344 1 96.69 80 LEU A N 1
ATOM 643 C CA . LEU A 1 80 ? -1.778 5.891 -0.043 1 96.69 80 LEU A CA 1
ATOM 644 C C . LEU A 1 80 ? -0.544 6.77 -0.205 1 96.69 80 LEU A C 1
ATOM 646 O O . LEU A 1 80 ? -0.353 7.723 0.554 1 96.69 80 LEU A O 1
ATOM 650 N N . LEU A 1 81 ? 0.232 6.469 -1.16 1 96.38 81 LEU A N 1
ATOM 651 C CA . LEU A 1 81 ? 1.409 7.281 -1.436 1 96.38 81 LEU A CA 1
ATOM 652 C C . LEU A 1 81 ? 1.009 8.703 -1.827 1 96.38 81 LEU A C 1
ATOM 654 O O . LEU A 1 81 ? 1.632 9.672 -1.389 1 96.38 81 LEU A O 1
ATOM 658 N N . ARG A 1 82 ? -0.008 8.773 -2.604 1 95.88 82 ARG A N 1
ATOM 659 C CA . ARG A 1 82 ? -0.493 10.086 -3.002 1 95.88 82 ARG A CA 1
ATOM 660 C C . ARG A 1 82 ? -1.035 10.859 -1.803 1 95.88 82 ARG A C 1
ATOM 662 O O . ARG A 1 82 ? -0.739 12.039 -1.634 1 95.88 82 ARG A O 1
ATOM 669 N N . GLU A 1 83 ? -1.759 10.172 -1.055 1 94.19 83 GLU A N 1
ATOM 670 C CA . GLU A 1 83 ? -2.32 10.812 0.13 1 94.19 83 GLU A CA 1
ATOM 671 C C . GLU A 1 83 ? -1.219 11.273 1.08 1 94.19 83 GLU A C 1
ATOM 673 O O . GLU A 1 83 ? -1.287 12.375 1.627 1 94.19 83 GLU A O 1
ATOM 678 N N . ARG A 1 84 ? -0.347 10.406 1.259 1 93.06 84 ARG A N 1
ATOM 679 C CA . ARG A 1 84 ? 0.787 10.766 2.105 1 93.06 84 ARG A CA 1
ATOM 680 C C . ARG A 1 84 ? 1.466 12.031 1.604 1 93.06 84 ARG A C 1
ATOM 682 O O . ARG A 1 84 ? 1.838 12.898 2.398 1 93.06 84 ARG A O 1
ATOM 689 N N . ALA A 1 85 ? 1.658 12.117 0.391 1 93.75 85 ALA A N 1
ATOM 690 C CA . ALA A 1 85 ? 2.307 13.289 -0.194 1 93.75 85 ALA A CA 1
ATOM 691 C C . ALA A 1 85 ? 1.486 14.555 0.054 1 93.75 85 ALA A C 1
ATOM 693 O O . ALA A 1 85 ? 2.035 15.594 0.414 1 93.75 85 ALA A O 1
ATOM 694 N N . VAL A 1 86 ? 0.206 14.461 -0.152 1 94.19 86 VAL A N 1
ATOM 695 C CA . VAL A 1 86 ? -0.691 15.594 0.047 1 94.19 86 VAL A CA 1
ATOM 696 C C . VAL A 1 86 ? -0.649 16.047 1.507 1 94.19 86 VAL A C 1
ATOM 698 O O . VAL A 1 86 ? -0.534 17.234 1.797 1 94.19 86 VAL A O 1
ATOM 701 N N . LEU A 1 87 ? -0.68 15.094 2.365 1 92 87 LEU A N 1
ATOM 702 C CA . LEU A 1 87 ? -0.676 15.398 3.791 1 92 87 LEU A CA 1
ATOM 703 C C . LEU A 1 87 ? 0.654 16.016 4.211 1 92 87 LEU A C 1
ATOM 705 O O . LEU A 1 87 ? 0.686 16.922 5.035 1 92 87 LEU A O 1
ATOM 709 N N . LYS A 1 88 ? 1.673 15.492 3.699 1 93 88 LYS A N 1
ATOM 710 C CA . LYS A 1 88 ? 2.98 16.062 3.992 1 93 88 LYS A CA 1
ATOM 711 C C . LYS A 1 88 ? 3.049 17.531 3.551 1 93 88 LYS A C 1
ATOM 713 O O . LYS A 1 88 ? 3.602 18.375 4.262 1 93 88 LYS A O 1
ATOM 718 N N . ASP A 1 89 ? 2.51 17.859 2.482 1 91.75 89 ASP A N 1
ATOM 719 C CA . ASP A 1 89 ? 2.463 19.219 1.992 1 91.75 89 ASP A CA 1
ATOM 720 C C . ASP A 1 89 ? 1.62 20.109 2.91 1 91.75 89 ASP A C 1
ATOM 722 O O . ASP A 1 89 ? 1.979 21.266 3.174 1 91.75 89 ASP A O 1
ATOM 726 N N . LYS A 1 90 ? 0.518 19.594 3.312 1 88.62 90 LYS A N 1
ATOM 727 C CA . LYS A 1 90 ? -0.345 20.344 4.223 1 88.62 90 LYS A CA 1
ATOM 728 C C . LYS A 1 90 ? 0.373 20.656 5.535 1 88.62 90 LYS A C 1
ATOM 730 O O . LYS A 1 90 ? 0.272 21.766 6.059 1 88.62 90 LYS A O 1
ATOM 735 N N . VAL A 1 91 ? 1.071 19.688 5.961 1 89.19 91 VAL A N 1
ATOM 736 C CA . VAL A 1 91 ? 1.83 19.875 7.191 1 89.19 91 VAL A CA 1
ATOM 737 C C . VAL A 1 91 ? 2.869 20.984 6.992 1 89.19 91 VAL A C 1
ATOM 739 O O . VAL A 1 91 ? 3.02 21.859 7.844 1 89.19 91 VAL A O 1
ATOM 742 N N . LYS A 1 92 ? 3.582 20.859 5.984 1 87.44 92 LYS A N 1
ATOM 743 C CA . LYS A 1 92 ? 4.566 21.906 5.684 1 87.44 92 LYS A CA 1
ATOM 744 C C . LYS A 1 92 ? 3.908 23.281 5.613 1 87.44 92 LYS A C 1
ATOM 746 O O . LYS A 1 92 ? 4.406 24.234 6.199 1 87.44 92 LYS A O 1
ATOM 751 N N . TYR A 1 93 ? 2.816 23.391 4.918 1 88.88 93 TYR A N 1
ATOM 752 C CA . TYR A 1 93 ? 2.084 24.641 4.77 1 88.88 93 TYR A CA 1
ATOM 753 C C . TYR A 1 93 ? 1.654 25.188 6.125 1 88.88 93 TYR A C 1
ATOM 755 O O . TYR A 1 93 ? 1.895 26.359 6.438 1 88.88 93 TYR A O 1
ATOM 763 N N . LEU A 1 94 ? 1.108 24.344 6.926 1 84.62 94 LEU A N 1
ATOM 764 C CA . LEU A 1 94 ? 0.583 24.781 8.219 1 84.62 94 LEU A CA 1
ATOM 765 C C . LEU A 1 94 ? 1.713 25.188 9.148 1 84.62 94 LEU A C 1
ATOM 767 O O . LEU A 1 94 ? 1.544 26.094 9.977 1 84.62 94 LEU A O 1
ATOM 771 N N . THR A 1 95 ? 2.768 24.547 9.047 1 83.19 95 THR A N 1
ATOM 772 C CA . THR A 1 95 ? 3.922 24.906 9.859 1 83.19 95 THR A CA 1
ATOM 773 C C . THR A 1 95 ? 4.406 26.312 9.508 1 83.19 95 THR A C 1
ATOM 775 O O . THR A 1 95 ? 4.699 27.109 10.391 1 83.19 95 THR A O 1
ATOM 778 N N . ILE A 1 96 ? 4.5 26.594 8.234 1 83.44 96 ILE A N 1
ATOM 779 C CA . ILE A 1 96 ? 4.906 27.906 7.781 1 83.44 96 ILE A CA 1
ATOM 780 C C . ILE A 1 96 ? 3.9 28.953 8.258 1 83.44 96 ILE A C 1
ATOM 782 O O . ILE A 1 96 ? 4.285 30.016 8.773 1 83.44 96 ILE A O 1
ATOM 786 N N . GLU A 1 97 ? 2.658 28.641 8.109 1 81 97 GLU A N 1
ATOM 787 C CA . GLU A 1 97 ? 1.601 29.562 8.523 1 81 97 GLU A CA 1
ATOM 788 C C . GLU A 1 97 ? 1.658 29.828 10.023 1 81 97 GLU A C 1
ATOM 790 O O . GLU A 1 97 ? 1.514 30.969 10.461 1 81 97 GLU A O 1
ATOM 795 N N . ARG A 1 98 ? 1.787 28.828 10.719 1 78.5 98 ARG A N 1
ATOM 796 C CA . ARG A 1 98 ? 1.922 29 12.164 1 78.5 98 ARG A CA 1
ATOM 797 C C . ARG A 1 98 ? 3.074 29.938 12.508 1 78.5 98 ARG A C 1
ATOM 799 O O . ARG A 1 98 ? 2.938 30.797 13.367 1 78.5 98 ARG A O 1
ATOM 806 N N . SER A 1 99 ? 4.152 29.719 11.938 1 79 99 SER A N 1
ATOM 807 C CA . SER A 1 99 ? 5.316 30.562 12.188 1 79 99 SER A CA 1
ATOM 808 C C . SER A 1 99 ? 5.027 32 11.844 1 79 99 SER A C 1
ATOM 810 O O . SER A 1 99 ? 5.426 32.938 12.578 1 79 99 SER A O 1
ATOM 812 N N . ASN A 1 100 ? 4.328 32.219 10.742 1 77.75 100 ASN A N 1
ATOM 813 C CA . ASN A 1 100 ? 3.967 33.562 10.328 1 77.75 100 ASN A CA 1
ATOM 814 C C . ASN A 1 100 ? 3.08 34.25 11.359 1 77.75 100 ASN A C 1
ATOM 816 O O . ASN A 1 100 ? 3.301 35.438 11.695 1 77.75 100 ASN A O 1
ATOM 820 N N . VAL A 1 101 ? 2.158 33.5 11.836 1 76.25 101 VAL A N 1
ATOM 821 C CA . VAL A 1 101 ? 1.226 34.062 12.805 1 76.25 101 VAL A CA 1
ATOM 822 C C . VAL A 1 101 ? 1.956 34.344 14.117 1 76.25 101 VAL A C 1
ATOM 824 O O . VAL A 1 101 ? 1.705 35.375 14.758 1 76.25 101 VAL A O 1
ATOM 827 N N . LEU A 1 102 ? 2.83 33.562 14.445 1 75.81 102 LEU A N 1
ATOM 828 C CA . LEU A 1 102 ? 3.613 33.781 15.656 1 75.81 102 LEU A CA 1
ATOM 829 C C . LEU A 1 102 ? 4.48 35.031 15.539 1 75.81 102 LEU A C 1
ATOM 831 O O . LEU A 1 102 ? 4.648 35.75 16.5 1 75.81 102 LEU A O 1
ATOM 835 N N . LEU A 1 103 ? 5.016 35.25 14.414 1 75.44 103 LEU A N 1
ATOM 836 C CA . LEU A 1 103 ? 5.793 36.469 14.18 1 75.44 103 LEU A CA 1
ATOM 837 C C . LEU A 1 103 ? 4.922 37.688 14.312 1 75.44 103 LEU A C 1
ATOM 839 O O . LEU A 1 103 ? 5.371 38.719 14.844 1 75.44 103 LEU A O 1
ATOM 843 N N . ASP A 1 104 ? 3.717 37.625 13.953 1 70 104 ASP A N 1
ATOM 844 C CA . ASP A 1 104 ? 2.773 38.719 14.094 1 70 104 ASP A CA 1
ATOM 845 C C . ASP A 1 104 ? 2.482 39.031 15.562 1 70 104 ASP A C 1
ATOM 847 O O . ASP A 1 104 ? 2.436 40.188 15.969 1 70 104 ASP A O 1
ATOM 851 N N . VAL A 1 105 ? 2.258 38 16.234 1 68.88 105 VAL A N 1
ATOM 852 C CA . VAL A 1 105 ? 2.004 38.156 17.656 1 68.88 105 VAL A CA 1
ATOM 853 C C . VAL A 1 105 ? 3.197 38.844 18.328 1 68.88 105 VAL A C 1
ATOM 855 O O . VAL A 1 105 ? 3.025 39.719 19.172 1 68.88 105 VAL A O 1
ATOM 858 N N . ASP A 1 106 ? 4.344 38.406 18.016 1 66.94 106 ASP A N 1
ATOM 859 C CA . ASP A 1 106 ? 5.555 39 18.578 1 66.94 106 ASP A CA 1
ATOM 860 C C . ASP A 1 106 ? 5.66 40.5 18.234 1 66.94 106 ASP A C 1
ATOM 862 O O . ASP A 1 106 ? 6.082 41.312 19.062 1 66.94 106 ASP A O 1
ATOM 866 N N . LYS A 1 107 ? 5.262 40.875 17.094 1 66.25 107 LYS A N 1
ATOM 867 C CA . LYS A 1 107 ? 5.258 42.281 16.672 1 66.25 107 LYS A CA 1
ATOM 868 C C . LYS A 1 107 ? 4.293 43.094 17.531 1 66.25 107 LYS A C 1
ATOM 870 O O . LYS A 1 107 ? 4.633 44.219 17.969 1 66.25 107 LYS A O 1
ATOM 875 N N . TYR A 1 108 ? 3.178 42.531 17.875 1 62.16 108 TYR A N 1
ATOM 876 C CA . TYR A 1 108 ? 2.184 43.219 18.688 1 62.16 108 TYR A CA 1
ATOM 877 C C . TYR A 1 108 ? 2.623 43.312 20.141 1 62.16 108 TYR A C 1
ATOM 879 O O . TYR A 1 108 ? 2.379 44.312 20.812 1 62.16 108 TYR A O 1
ATOM 887 N N . ARG A 1 109 ? 3.258 42.312 20.562 1 61.03 109 ARG A N 1
ATOM 888 C CA . ARG A 1 109 ? 3.789 42.281 21.922 1 61.03 109 ARG A CA 1
ATOM 889 C C . ARG A 1 109 ? 4.902 43.312 22.078 1 61.03 109 ARG A C 1
ATOM 891 O O . ARG A 1 109 ? 5 43.969 23.125 1 61.03 109 ARG A O 1
ATOM 898 N N . GLY A 1 110 ? 5.766 43.375 21.125 1 57.75 110 GLY A N 1
ATOM 899 C CA . GLY A 1 110 ? 6.82 44.375 21.141 1 57.75 110 GLY A CA 1
ATOM 900 C C . GLY A 1 110 ? 6.293 45.781 21.078 1 57.75 110 GLY A C 1
ATOM 901 O O . GLY A 1 110 ? 6.883 46.688 21.656 1 57.75 110 GLY A O 1
ATOM 902 N N . LEU A 1 111 ? 5.254 46.156 20.453 1 55.44 111 LEU A N 1
ATOM 903 C CA . LEU A 1 111 ? 4.648 47.5 20.375 1 55.44 111 LEU A CA 1
ATOM 904 C C . LEU A 1 111 ? 4.016 47.875 21.703 1 55.44 111 LEU A C 1
ATOM 906 O O . LEU A 1 111 ? 3.951 49.062 22.031 1 55.44 111 LEU A O 1
ATOM 910 N N . ASP A 1 112 ? 3.504 47 22.438 1 52.84 112 ASP A N 1
ATOM 911 C CA . ASP A 1 112 ? 2.953 47.344 23.75 1 52.84 112 ASP A CA 1
ATOM 912 C C . ASP A 1 112 ? 4.059 47.719 24.719 1 52.84 112 ASP A C 1
ATOM 914 O O . ASP A 1 112 ? 3.781 48.25 25.812 1 52.84 112 ASP A O 1
ATOM 918 N N . VAL A 1 113 ? 5.195 47.375 24.516 1 49.59 113 VAL A N 1
ATOM 919 C CA . VAL A 1 113 ? 6.293 47.781 25.375 1 49.59 113 VAL A CA 1
ATOM 920 C C . VAL A 1 113 ? 6.781 49.188 24.938 1 49.59 113 VAL A C 1
ATOM 922 O O . VAL A 1 113 ? 7.207 49.344 23.781 1 49.59 113 VAL A O 1
ATOM 925 N N . GLY A 1 114 ? 6.074 50.344 25.344 1 41.5 114 GLY A N 1
ATOM 926 C CA . GLY A 1 114 ? 6.449 51.719 25.078 1 41.5 114 GLY A CA 1
ATOM 927 C C . GLY A 1 114 ? 7.945 51.938 25.141 1 41.5 114 GLY A C 1
ATOM 928 O O . GLY A 1 114 ? 8.688 51.125 25.703 1 41.5 114 GLY A O 1
ATOM 929 N N . GLU A 1 115 ? 8.539 53 24.344 1 43.75 115 GLU A N 1
ATOM 930 C CA . GLU A 1 115 ? 9.914 53.469 24.484 1 43.75 115 GLU A CA 1
ATOM 931 C C . GLU A 1 115 ? 10.336 53.531 25.938 1 43.75 115 GLU A C 1
ATOM 933 O O . GLU A 1 115 ? 11.492 53.25 26.266 1 43.75 115 GLU A O 1
ATOM 938 N N . ASP A 1 116 ? 9.5 54.219 26.828 1 44.78 116 ASP A N 1
ATOM 939 C CA . ASP A 1 116 ? 9.891 54.5 28.203 1 44.78 116 ASP A CA 1
ATOM 940 C C . ASP A 1 116 ? 9.719 53.281 29.094 1 44.78 116 ASP A C 1
ATOM 942 O O . ASP A 1 116 ? 9.898 53.344 30.312 1 44.78 116 ASP A O 1
ATOM 946 N N . GLY A 1 117 ? 9.766 51.938 28.781 1 46.06 117 GLY A N 1
ATOM 947 C CA . GLY A 1 117 ? 9.727 50.75 29.625 1 46.06 117 GLY A CA 1
ATOM 948 C C . GLY A 1 117 ? 8.328 50.375 30.094 1 46.06 117 GLY A C 1
ATOM 949 O O . GLY A 1 117 ? 8.156 49.469 30.906 1 46.06 117 GLY A O 1
ATOM 950 N N . THR A 1 118 ? 7.383 51.281 30.062 1 42.19 118 THR A N 1
ATOM 951 C CA . THR A 1 118 ? 6.094 51 30.688 1 42.19 118 THR A CA 1
ATOM 952 C C . THR A 1 118 ? 5.285 50 29.859 1 42.19 118 THR A C 1
ATOM 954 O O . THR A 1 118 ? 5.156 50.156 28.641 1 42.19 118 THR A O 1
ATOM 957 N N . ARG A 1 119 ? 5.488 48.719 30.25 1 45.38 119 ARG A N 1
ATOM 958 C CA . ARG A 1 119 ? 4.766 47.531 29.781 1 45.38 119 ARG A CA 1
ATOM 959 C C . ARG A 1 119 ? 3.266 47.781 29.719 1 45.38 119 ARG A C 1
ATOM 961 O O . ARG A 1 119 ? 2.645 48.094 30.734 1 45.38 119 ARG A O 1
ATOM 968 N N . VAL A 1 120 ? 2.709 48.344 28.969 1 43.78 120 VAL A N 1
ATOM 969 C CA . VAL A 1 120 ? 1.256 48.25 29.062 1 43.78 120 VAL A CA 1
ATOM 970 C C . VAL A 1 120 ? 0.832 46.812 29.094 1 43.78 120 VAL A C 1
ATOM 972 O O . VAL A 1 120 ? 1.661 45.906 28.938 1 43.78 120 VAL A O 1
ATOM 975 N N . GLY A 1 121 ? -0.511 46.281 28.797 1 43.44 121 GLY A N 1
ATOM 976 C CA . GLY A 1 121 ? -1.306 45.094 28.984 1 43.44 121 GLY A CA 1
ATOM 977 C C . GLY A 1 121 ? -0.728 43.875 28.281 1 43.44 121 GLY A C 1
ATOM 978 O O . GLY A 1 121 ? -1.434 42.875 28.047 1 43.44 121 GLY A O 1
ATOM 979 N N . ALA A 1 122 ? 0.406 43.781 27.891 1 44.06 122 ALA A N 1
ATOM 980 C CA . ALA A 1 122 ? 1.122 42.781 27.109 1 44.06 122 ALA A CA 1
ATOM 981 C C . ALA A 1 122 ? 1.375 41.531 27.922 1 44.06 122 ALA A C 1
ATOM 983 O O . ALA A 1 122 ? 1.848 40.531 27.391 1 44.06 122 ALA A O 1
ATOM 984 N N . ARG A 1 123 ? 1.358 41.656 29.234 1 44.25 123 ARG A N 1
ATOM 985 C CA . ARG A 1 123 ? 1.677 40.469 30.031 1 44.25 123 ARG A CA 1
ATOM 986 C C . ARG A 1 123 ? 0.788 39.281 29.656 1 44.25 123 ARG A C 1
ATOM 988 O O . ARG A 1 123 ? 1.254 38.156 29.609 1 44.25 123 ARG A O 1
ATOM 995 N N . SER A 1 124 ? -0.501 39.625 29.531 1 43.88 124 SER A N 1
ATOM 996 C CA . SER A 1 124 ? -1.441 38.531 29.344 1 43.88 124 SER A CA 1
ATOM 997 C C . SER A 1 124 ? -1.214 37.812 28.016 1 43.88 124 SER A C 1
ATOM 999 O O . SER A 1 124 ? -1.265 36.594 27.938 1 43.88 124 SER A O 1
ATOM 1001 N N . VAL A 1 125 ? -0.825 38.562 27.047 1 46.41 125 VAL A N 1
ATOM 1002 C CA . VAL A 1 125 ? -0.683 37.969 25.719 1 46.41 125 VAL A CA 1
ATOM 1003 C C . VAL A 1 125 ? 0.601 37.156 25.672 1 46.41 125 VAL A C 1
ATOM 1005 O O . VAL A 1 125 ? 0.646 36.094 25.016 1 46.41 125 VAL A O 1
ATOM 1008 N N . ARG A 1 126 ? 1.639 37.5 26.422 1 46.47 126 ARG A N 1
ATOM 1009 C CA . ARG A 1 126 ? 2.885 36.75 26.469 1 46.47 126 ARG A CA 1
ATOM 1010 C C . ARG A 1 126 ? 2.656 35.344 27.047 1 46.47 126 ARG A C 1
ATOM 1012 O O . ARG A 1 126 ? 3.219 34.375 26.547 1 46.47 126 ARG A O 1
ATOM 1019 N N . ASN A 1 127 ? 1.887 35.312 28.188 1 45.31 127 ASN A N 1
ATOM 1020 C CA . ASN A 1 127 ? 1.634 34 28.797 1 45.31 127 ASN A CA 1
ATOM 1021 C C . ASN A 1 127 ? 0.881 33.094 27.859 1 45.31 127 ASN A C 1
ATOM 1023 O O . ASN A 1 127 ? 1.147 31.875 27.828 1 45.31 127 ASN A O 1
ATOM 1027 N N . MET A 1 128 ? 0.074 33.75 27.062 1 45.94 128 MET A N 1
ATOM 1028 C CA . MET A 1 128 ? -0.708 32.938 26.141 1 45.94 128 MET A CA 1
ATOM 1029 C C . MET A 1 128 ? 0.183 32.344 25.062 1 45.94 128 MET A C 1
ATOM 1031 O O . MET A 1 128 ? 0.03 31.156 24.703 1 45.94 128 MET A O 1
ATOM 1035 N N . PHE A 1 129 ? 1.222 33.031 24.688 1 50.62 129 PHE A N 1
ATOM 1036 C CA . PHE A 1 129 ? 2.15 32.562 23.672 1 50.62 129 PHE A CA 1
ATOM 1037 C C . PHE A 1 129 ? 3.07 31.469 24.219 1 50.62 129 PHE A C 1
ATOM 1039 O O . PHE A 1 129 ? 3.395 30.5 23.531 1 50.62 129 PHE A O 1
ATOM 1046 N N . ARG A 1 130 ? 3.521 31.641 25.391 1 48.81 130 ARG A N 1
ATOM 1047 C CA . ARG A 1 130 ? 4.375 30.641 26.016 1 48.81 130 ARG A CA 1
ATOM 1048 C C . ARG A 1 130 ? 3.666 29.281 26.078 1 48.81 130 ARG A C 1
ATOM 1050 O O . ARG A 1 130 ? 4.277 28.25 25.828 1 48.81 130 ARG A O 1
ATOM 1057 N N . LEU A 1 131 ? 2.404 29.359 26.359 1 47.53 131 LEU A N 1
ATOM 1058 C CA . LEU A 1 131 ? 1.654 28.109 26.469 1 47.53 131 LEU A CA 1
ATOM 1059 C C . LEU A 1 131 ? 1.468 27.453 25.109 1 47.53 131 LEU A C 1
ATOM 1061 O O . LEU A 1 131 ? 1.608 26.234 24.984 1 47.53 131 LEU A O 1
ATOM 1065 N N . ASN A 1 132 ? 1.273 28.328 24.203 1 49.06 132 ASN A N 1
ATOM 1066 C CA . ASN A 1 132 ? 1.077 27.781 22.859 1 49.06 132 ASN A CA 1
ATOM 1067 C C . ASN A 1 132 ? 2.385 27.25 22.281 1 49.06 132 ASN A C 1
ATOM 1069 O O . ASN A 1 132 ? 2.398 26.219 21.609 1 49.06 132 ASN A O 1
ATOM 1073 N N . ARG A 1 133 ? 3.492 27.891 22.656 1 51.5 133 ARG A N 1
ATOM 1074 C CA . ARG A 1 133 ? 4.801 27.438 22.203 1 51.5 133 ARG A CA 1
ATOM 1075 C C . ARG A 1 133 ? 5.188 26.125 22.875 1 51.5 133 ARG A C 1
ATOM 1077 O O . ARG A 1 133 ? 5.738 25.234 22.219 1 51.5 133 ARG A O 1
ATOM 1084 N N . MET A 1 134 ? 4.891 26.094 24.125 1 50.06 134 MET A N 1
ATOM 1085 C CA . MET A 1 134 ? 5.234 24.875 24.859 1 50.06 134 MET A CA 1
ATOM 1086 C C . MET A 1 134 ? 4.445 23.688 24.328 1 50.06 134 MET A C 1
ATOM 1088 O O . MET A 1 134 ? 5.004 22.594 24.141 1 50.06 134 MET A O 1
ATOM 1092 N N . SER A 1 135 ? 3.301 23.906 24.031 1 50.28 135 SER A N 1
ATOM 1093 C CA . SER A 1 135 ? 2.486 22.812 23.5 1 50.28 135 SER A CA 1
ATOM 1094 C C . SER A 1 135 ? 2.967 22.391 22.109 1 50.28 135 SER A C 1
ATOM 1096 O O . SER A 1 135 ? 3.057 21.203 21.828 1 50.28 135 SER A O 1
ATOM 1098 N N . PHE A 1 136 ? 3.459 23.297 21.438 1 55.38 136 PHE A N 1
ATOM 1099 C CA . PHE A 1 136 ? 3.975 23.016 20.109 1 55.38 136 PHE A CA 1
ATOM 1100 C C . PHE A 1 136 ? 5.293 22.25 20.188 1 55.38 136 PHE A C 1
ATOM 1102 O O . PHE A 1 136 ? 5.488 21.266 19.469 1 55.38 136 PHE A O 1
ATOM 1109 N N . CYS A 1 137 ? 6.16 22.766 21 1 50.44 137 CYS A N 1
ATOM 1110 C CA . CYS A 1 137 ? 7.441 22.078 21.125 1 50.44 137 CYS A CA 1
ATOM 1111 C C . CYS A 1 137 ? 7.254 20.641 21.609 1 50.44 137 CYS A C 1
ATOM 1113 O O . CYS A 1 137 ? 7.93 19.734 21.141 1 50.44 137 CYS A O 1
ATOM 1115 N N . VAL A 1 138 ? 6.289 20.375 22.375 1 52.31 138 VAL A N 1
ATOM 1116 C CA . VAL A 1 138 ? 6.027 19.031 22.875 1 52.31 138 VAL A CA 1
ATOM 1117 C C . VAL A 1 138 ? 5.469 18.156 21.766 1 52.31 138 VAL A C 1
ATOM 1119 O O . VAL A 1 138 ? 5.879 17 21.609 1 52.31 138 VAL A O 1
ATOM 1122 N N . VAL A 1 139 ? 4.742 18.703 20.953 1 52.22 139 VAL A N 1
ATOM 1123 C CA . VAL A 1 139 ? 4.129 17.922 19.891 1 52.22 139 VAL A CA 1
ATOM 1124 C C . VAL A 1 139 ? 5.172 17.625 18.812 1 52.22 139 VAL A C 1
ATOM 1126 O O . VAL A 1 139 ? 5.242 16.5 18.312 1 52.22 139 VAL A O 1
ATOM 1129 N N . VAL A 1 140 ? 6.031 18.625 18.562 1 53.31 140 VAL A N 1
ATOM 1130 C CA . VAL A 1 140 ? 7.086 18.391 17.578 1 53.31 140 VAL A CA 1
ATOM 1131 C C . VAL A 1 140 ? 8.055 17.344 18.094 1 53.31 140 VAL A C 1
ATOM 1133 O O . VAL A 1 140 ? 8.461 16.438 17.344 1 53.31 140 VAL A O 1
ATOM 1136 N N . SER A 1 141 ? 8.32 17.484 19.297 1 51.62 141 SER A N 1
ATOM 1137 C CA . SER A 1 141 ? 9.203 16.484 19.891 1 51.62 141 SER A CA 1
ATOM 1138 C C . SER A 1 141 ? 8.578 15.094 19.844 1 51.62 141 SER A C 1
ATOM 1140 O O . SER A 1 141 ? 9.266 14.102 19.562 1 51.62 141 SER A O 1
ATOM 1142 N N . LEU A 1 142 ? 7.348 15.047 20.016 1 52.47 142 LEU A N 1
ATOM 1143 C CA . LEU A 1 142 ? 6.648 13.766 20 1 52.47 142 LEU A CA 1
ATOM 1144 C C . LEU A 1 142 ? 6.594 13.203 18.578 1 52.47 142 LEU A C 1
ATOM 1146 O O . LEU A 1 142 ? 6.781 12 18.391 1 52.47 142 LEU A O 1
ATOM 1150 N N . ILE A 1 143 ? 6.508 14.047 17.703 1 51.88 143 ILE A N 1
ATOM 1151 C CA . ILE A 1 143 ? 6.484 13.625 16.312 1 51.88 143 ILE A CA 1
ATOM 1152 C C . ILE A 1 143 ? 7.879 13.164 15.883 1 51.88 143 ILE A C 1
ATOM 1154 O O . ILE A 1 143 ? 8.023 12.141 15.219 1 51.88 143 ILE A O 1
ATOM 1158 N N . VAL A 1 144 ? 8.883 13.844 16.266 1 52.78 144 VAL A N 1
ATOM 1159 C CA . VAL A 1 144 ? 10.258 13.484 15.953 1 52.78 144 VAL A CA 1
ATOM 1160 C C . VAL A 1 144 ? 10.602 12.148 16.609 1 52.78 144 VAL A C 1
ATOM 1162 O O . VAL A 1 144 ? 11.227 11.289 15.977 1 52.78 144 VAL A O 1
ATOM 1165 N N . VAL A 1 145 ? 10.195 11.984 17.766 1 51.34 145 VAL A N 1
ATOM 1166 C CA . VAL A 1 145 ? 10.438 10.719 18.453 1 51.34 145 VAL A CA 1
ATOM 1167 C C . VAL A 1 145 ? 9.695 9.594 17.75 1 51.34 145 VAL A C 1
ATOM 1169 O O . VAL A 1 145 ? 10.25 8.508 17.547 1 51.34 145 VAL A O 1
ATOM 1172 N N . LEU A 1 146 ? 8.602 9.891 17.281 1 51.41 146 LEU A N 1
ATOM 1173 C CA . LEU A 1 146 ? 7.82 8.891 16.562 1 51.41 146 LEU A CA 1
ATOM 1174 C C . LEU A 1 146 ? 8.43 8.594 15.203 1 51.41 146 LEU A C 1
ATOM 1176 O O . LEU A 1 146 ? 8.414 7.445 14.75 1 51.41 146 LEU A O 1
ATOM 1180 N N . MET A 1 147 ? 8.984 9.523 14.625 1 48.28 147 MET A N 1
ATOM 1181 C CA . MET A 1 147 ? 9.68 9.305 13.359 1 48.28 147 MET A CA 1
ATOM 1182 C C . MET A 1 147 ? 10.969 8.516 13.578 1 48.28 147 MET A C 1
ATOM 1184 O O . MET A 1 147 ? 11.375 7.73 12.719 1 48.28 147 MET A O 1
ATOM 1188 N N . LYS A 1 148 ? 11.703 8.75 14.617 1 49.47 148 LYS A N 1
ATOM 1189 C CA . LYS A 1 148 ? 12.953 8.062 14.922 1 49.47 148 LYS A CA 1
ATOM 1190 C C . LYS A 1 148 ? 12.703 6.598 15.273 1 49.47 148 LYS A C 1
ATOM 1192 O O . LYS A 1 148 ? 13.539 5.734 15 1 49.47 148 LYS A O 1
ATOM 1197 N N . VAL A 1 149 ? 11.664 6.344 15.883 1 48.88 149 VAL A N 1
ATOM 1198 C CA . VAL A 1 149 ? 11.359 4.965 16.266 1 48.88 149 VAL A CA 1
ATOM 1199 C C . VAL A 1 149 ? 10.961 4.164 15.031 1 48.88 149 VAL A C 1
ATOM 1201 O O . VAL A 1 149 ? 11.188 2.953 14.969 1 48.88 149 VAL A O 1
ATOM 1204 N N . PHE A 1 150 ? 10.578 4.852 14.062 1 47.16 150 PHE A N 1
ATOM 1205 C CA . PHE A 1 150 ? 10.18 4.129 12.859 1 47.16 150 PHE A CA 1
ATOM 1206 C C . PHE A 1 150 ? 11.258 4.227 11.789 1 47.16 150 PHE A C 1
ATOM 1208 O O . PHE A 1 150 ? 11.102 3.678 10.695 1 47.16 150 PHE A O 1
ATOM 1215 N N . SER A 1 151 ? 12.297 4.816 11.953 1 39.44 151 SER A N 1
ATOM 1216 C CA . SER A 1 151 ? 13.469 4.684 11.086 1 39.44 151 SER A CA 1
ATOM 1217 C C . SER A 1 151 ? 14.391 3.572 11.578 1 39.44 151 SER A C 1
ATOM 1219 O O . SER A 1 151 ? 14.523 3.352 12.781 1 39.44 151 SER A O 1
ATOM 1221 N N . MET B 1 1 ? -14.25 -2.65 -3.791 1 23.27 1 MET B N 1
ATOM 1222 C CA . MET B 1 1 ? -14.008 -3.387 -5.027 1 23.27 1 MET B CA 1
ATOM 1223 C C . MET B 1 1 ? -14.352 -4.863 -4.855 1 23.27 1 MET B C 1
ATOM 1225 O O . MET B 1 1 ? -13.68 -5.574 -4.105 1 23.27 1 MET B O 1
ATOM 1229 N N . SER B 1 2 ? -15.641 -5.352 -4.969 1 30.72 2 SER B N 1
ATOM 1230 C CA . SER B 1 2 ? -16.234 -6.668 -4.766 1 30.72 2 SER B CA 1
ATOM 1231 C C . SER B 1 2 ? -15.742 -7.664 -5.809 1 30.72 2 SER B C 1
ATOM 1233 O O . SER B 1 2 ? -16.125 -7.586 -6.977 1 30.72 2 SER B O 1
ATOM 1235 N N . ARG B 1 3 ? -14.508 -7.984 -5.895 1 32.06 3 ARG B N 1
ATOM 1236 C CA . ARG B 1 3 ? -14.031 -8.969 -6.863 1 32.06 3 ARG B CA 1
ATOM 1237 C C . ARG B 1 3 ? -14.938 -10.188 -6.898 1 32.06 3 ARG B C 1
ATOM 1239 O O . ARG B 1 3 ? -15.414 -10.648 -5.855 1 32.06 3 ARG B O 1
ATOM 1246 N N . SER B 1 4 ? -15.695 -10.188 -8.031 1 34.75 4 SER B N 1
ATOM 1247 C CA . SER B 1 4 ? -16.359 -11.438 -8.398 1 34.75 4 SER B CA 1
ATOM 1248 C C . SER B 1 4 ? -15.414 -12.625 -8.289 1 34.75 4 SER B C 1
ATOM 1250 O O . SER B 1 4 ? -14.609 -12.875 -9.188 1 34.75 4 SER B O 1
ATOM 1252 N N . CYS B 1 5 ? -14.75 -12.711 -7.219 1 35.78 5 CYS B N 1
ATOM 1253 C CA . CYS B 1 5 ? -13.852 -13.859 -7.121 1 35.78 5 CYS B CA 1
ATOM 1254 C C . CYS B 1 5 ? -14.43 -15.07 -7.848 1 35.78 5 CYS B C 1
ATOM 1256 O O . CYS B 1 5 ? -13.75 -15.688 -8.664 1 35.78 5 CYS B O 1
ATOM 1258 N N . CYS B 1 6 ? -15.07 -15.898 -7.082 1 40.28 6 CYS B N 1
ATOM 1259 C CA . CYS B 1 6 ? -15.32 -17.328 -7.262 1 40.28 6 CYS B CA 1
ATOM 1260 C C . CYS B 1 6 ? -16.406 -17.562 -8.305 1 40.28 6 CYS B C 1
ATOM 1262 O O . CYS B 1 6 ? -17.391 -16.812 -8.359 1 40.28 6 CYS B O 1
ATOM 1264 N N . GLN B 1 7 ? -16.031 -17.656 -9.492 1 36.09 7 GLN B N 1
ATOM 1265 C CA . GLN B 1 7 ? -17.031 -18.281 -10.352 1 36.09 7 GLN B CA 1
ATOM 1266 C C . GLN B 1 7 ? -17.938 -19.203 -9.555 1 36.09 7 GLN B C 1
ATOM 1268 O O . GLN B 1 7 ? -17.484 -20.203 -8.977 1 36.09 7 GLN B O 1
ATOM 1273 N N . SER B 1 8 ? -19 -18.734 -9.023 1 39.84 8 SER B N 1
ATOM 1274 C CA . SER B 1 8 ? -20.125 -19.578 -8.609 1 39.84 8 SER B CA 1
ATOM 1275 C C . SER B 1 8 ? -20.406 -20.672 -9.641 1 39.84 8 SER B C 1
ATOM 1277 O O . SER B 1 8 ? -21.016 -20.406 -10.68 1 39.84 8 SER B O 1
ATOM 1279 N N . SER B 1 9 ? -19.516 -21.422 -10.156 1 39.72 9 SER B N 1
ATOM 1280 C CA . SER B 1 9 ? -20.188 -22.562 -10.75 1 39.72 9 SER B CA 1
ATOM 1281 C C . SER B 1 9 ? -21.406 -22.969 -9.922 1 39.72 9 SER B C 1
ATOM 1283 O O . SER B 1 9 ? -21.391 -22.844 -8.695 1 39.72 9 SER B O 1
ATOM 1285 N N . ASP B 1 10 ? -22.625 -22.906 -10.406 1 42.69 10 ASP B N 1
ATOM 1286 C CA . ASP B 1 10 ? -23.844 -23.609 -9.992 1 42.69 10 ASP B CA 1
ATOM 1287 C C . ASP B 1 10 ? -23.5 -24.922 -9.297 1 42.69 10 ASP B C 1
ATOM 1289 O O . ASP B 1 10 ? -24.281 -25.875 -9.352 1 42.69 10 ASP B O 1
ATOM 1293 N N . GLU B 1 11 ? -22.297 -25.391 -9.188 1 48.09 11 GLU B N 1
ATOM 1294 C CA . GLU B 1 11 ? -22.219 -26.609 -8.398 1 48.09 11 GLU B CA 1
ATOM 1295 C C . GLU B 1 11 ? -22.844 -26.422 -7.02 1 48.09 11 GLU B C 1
ATOM 1297 O O . GLU B 1 11 ? -22.844 -25.328 -6.469 1 48.09 11 GLU B O 1
ATOM 1302 N N . GLY B 1 12 ? -23.641 -27.406 -6.523 1 55.97 12 GLY B N 1
ATOM 1303 C CA . GLY B 1 12 ? -24.422 -27.484 -5.301 1 55.97 12 GLY B CA 1
ATOM 1304 C C . GLY B 1 12 ? -23.875 -26.625 -4.18 1 55.97 12 GLY B C 1
ATOM 1305 O O . GLY B 1 12 ? -22.656 -26.438 -4.07 1 55.97 12 GLY B O 1
ATOM 1306 N N . ARG B 1 13 ? -24.656 -25.641 -3.809 1 66.25 13 ARG B N 1
ATOM 1307 C CA . ARG B 1 13 ? -24.391 -24.906 -2.576 1 66.25 13 ARG B CA 1
ATOM 1308 C C . ARG B 1 13 ? -23.781 -25.812 -1.52 1 66.25 13 ARG B C 1
ATOM 1310 O O . ARG B 1 13 ? -24.406 -26.781 -1.082 1 66.25 13 ARG B O 1
ATOM 1317 N N . MET B 1 14 ? -22.406 -25.844 -1.468 1 86.75 14 MET B N 1
ATOM 1318 C CA . MET B 1 14 ? -21.75 -26.656 -0.45 1 86.75 14 MET B CA 1
ATOM 1319 C C . MET B 1 14 ? -22.156 -26.219 0.95 1 86.75 14 MET B C 1
ATOM 1321 O O . MET B 1 14 ? -22.359 -25.031 1.2 1 86.75 14 MET B O 1
ATOM 1325 N N . ASN B 1 15 ? -22.547 -27.172 1.717 1 92.94 15 ASN B N 1
ATOM 1326 C CA . ASN B 1 15 ? -22.922 -26.922 3.107 1 92.94 15 ASN B CA 1
ATOM 1327 C C . ASN B 1 15 ? -21.797 -27.328 4.059 1 92.94 15 ASN B C 1
ATOM 1329 O O . ASN B 1 15 ? -21.016 -28.234 3.77 1 92.94 15 ASN B O 1
ATOM 1333 N N . CYS B 1 16 ? -21.656 -26.438 5.016 1 94.38 16 CYS B N 1
ATOM 1334 C CA . CYS B 1 16 ? -20.734 -26.844 6.07 1 94.38 16 CYS B CA 1
ATOM 1335 C C . CYS B 1 16 ? -21.312 -28 6.887 1 94.38 16 CYS B C 1
ATOM 1337 O O . CYS B 1 16 ? -22.312 -28.609 6.484 1 94.38 16 CYS B O 1
ATOM 1339 N N . PHE B 1 17 ? -20.656 -28.375 7.98 1 94.12 17 PHE B N 1
ATOM 1340 C CA . PHE B 1 17 ? -21.078 -29.547 8.75 1 94.12 17 PHE B CA 1
ATOM 1341 C C . PHE B 1 17 ? -22.375 -29.266 9.5 1 94.12 17 PHE B C 1
ATOM 1343 O O . PHE B 1 17 ? -23.047 -30.188 9.945 1 94.12 17 PHE B O 1
ATOM 1350 N N . CYS B 1 18 ? -22.766 -27.969 9.641 1 93.12 18 CYS B N 1
ATOM 1351 C CA . CYS B 1 18 ? -24.016 -27.578 10.289 1 93.12 18 CYS B CA 1
ATOM 1352 C C . CYS B 1 18 ? -25.188 -27.719 9.336 1 93.12 18 CYS B C 1
ATOM 1354 O O . CYS B 1 18 ? -26.344 -27.578 9.75 1 93.12 18 CYS B O 1
ATOM 1356 N N . GLY B 1 19 ? -24.938 -27.953 8.117 1 92.44 19 GLY B N 1
ATOM 1357 C CA . GLY B 1 19 ? -25.984 -28.078 7.125 1 92.44 19 GLY B CA 1
ATOM 1358 C C . GLY B 1 19 ? -26.422 -26.75 6.523 1 92.44 19 GLY B C 1
ATOM 1359 O O . GLY B 1 19 ? -27.484 -26.656 5.926 1 92.44 19 GLY B O 1
ATOM 1360 N N . VAL B 1 20 ? -25.609 -25.812 6.672 1 90.38 20 VAL B N 1
ATOM 1361 C CA . VAL B 1 20 ? -25.922 -24.484 6.125 1 90.38 20 VAL B CA 1
ATOM 1362 C C . VAL B 1 20 ? -24.891 -24.109 5.074 1 90.38 20 VAL B C 1
ATOM 1364 O O . VAL B 1 20 ? -23.766 -24.641 5.074 1 90.38 20 VAL B O 1
ATOM 1367 N N . PRO B 1 21 ? -25.234 -23.281 4.16 1 93.06 21 PRO B N 1
ATOM 1368 C CA . PRO B 1 21 ? -24.297 -22.891 3.117 1 93.06 21 PRO B CA 1
ATOM 1369 C C . PRO B 1 21 ? -23 -22.297 3.686 1 93.06 21 PRO B C 1
ATOM 1371 O O . PRO B 1 21 ? -23.047 -21.562 4.676 1 93.06 21 PRO B O 1
ATOM 1374 N N . VAL B 1 22 ? -21.891 -22.641 3.078 1 93.12 22 VAL B N 1
ATOM 1375 C CA . VAL B 1 22 ? -20.578 -22.172 3.512 1 93.12 22 VAL B CA 1
ATOM 1376 C C . VAL B 1 22 ? -20.422 -20.688 3.213 1 93.12 22 VAL B C 1
ATOM 1378 O O . VAL B 1 22 ? -21.188 -20.125 2.424 1 93.12 22 VAL B O 1
ATOM 1381 N N . THR B 1 23 ? -19.484 -20.062 3.9 1 92 23 THR B N 1
ATOM 1382 C CA . THR B 1 23 ? -19.094 -18.688 3.656 1 92 23 THR B CA 1
ATOM 1383 C C . THR B 1 23 ? -17.703 -18.609 3.039 1 92 23 THR B C 1
ATOM 1385 O O . THR B 1 23 ? -16.828 -19.406 3.371 1 92 23 THR B O 1
ATOM 1388 N N . TYR B 1 24 ? -17.547 -17.656 2.16 1 90.75 24 TYR B N 1
ATOM 1389 C CA . TYR B 1 24 ? -16.281 -17.438 1.49 1 90.75 24 TYR B CA 1
ATOM 1390 C C . TYR B 1 24 ? -15.492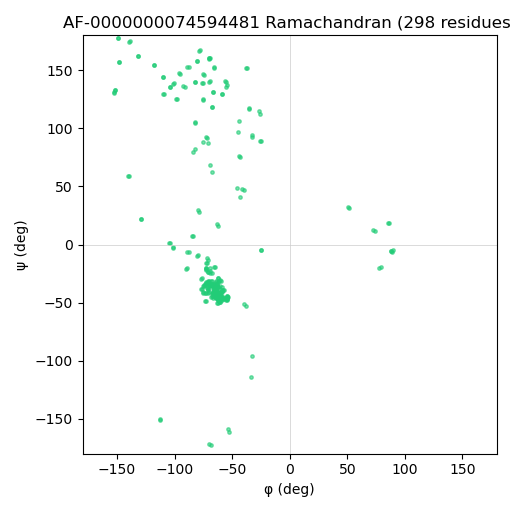 -16.312 2.156 1 90.75 24 TYR B C 1
ATOM 1392 O O . TYR B 1 24 ? -16.016 -15.211 2.35 1 90.75 24 TYR B O 1
ATOM 1400 N N . LEU B 1 25 ? -14.242 -16.672 2.527 1 91.25 25 LEU B N 1
ATOM 1401 C CA . LEU B 1 25 ? -13.367 -15.672 3.125 1 91.25 25 LEU B CA 1
ATOM 1402 C C . LEU B 1 25 ? -11.992 -15.68 2.459 1 91.2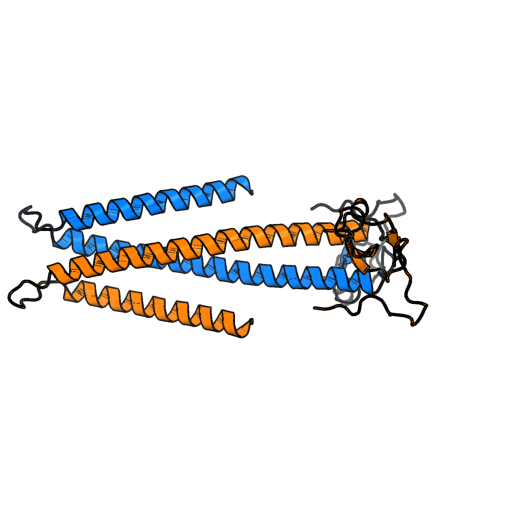5 25 LEU B C 1
ATOM 1404 O O . LEU B 1 25 ? -11.664 -16.609 1.719 1 91.25 25 LEU B O 1
ATOM 1408 N N . THR B 1 26 ? -11.266 -14.602 2.666 1 92.12 26 THR B N 1
ATOM 1409 C CA . THR B 1 26 ? -9.914 -14.484 2.137 1 92.12 26 THR B CA 1
ATOM 1410 C C . THR B 1 26 ? -8.883 -14.539 3.264 1 92.12 26 THR B C 1
ATOM 1412 O O . THR B 1 26 ? -9.039 -13.867 4.281 1 92.12 26 THR B O 1
ATOM 1415 N N . SER B 1 27 ? -7.898 -15.352 3.154 1 92.81 27 SER B N 1
ATOM 1416 C CA . SER B 1 27 ? -6.805 -15.445 4.113 1 92.81 27 SER B CA 1
ATOM 1417 C C . SER B 1 27 ? -5.746 -14.383 3.857 1 92.81 27 SER B C 1
ATOM 1419 O O . SER B 1 27 ? -5.387 -14.117 2.707 1 92.81 27 SER B O 1
ATOM 1421 N N . TRP B 1 28 ? -5.23 -13.805 4.953 1 93.75 28 TRP B N 1
ATOM 1422 C CA . TRP B 1 28 ? -4.176 -12.797 4.824 1 93.75 28 TRP B CA 1
ATOM 1423 C C . TRP B 1 28 ? -2.994 -13.141 5.727 1 93.75 28 TRP B C 1
ATOM 1425 O O . TRP B 1 28 ? -2.193 -12.258 6.062 1 93.75 28 TRP B O 1
ATOM 1435 N N . THR B 1 29 ? -2.953 -14.445 6.051 1 93.06 29 THR B N 1
ATOM 1436 C CA . THR B 1 29 ? -1.781 -14.891 6.801 1 93.06 29 THR B CA 1
ATOM 1437 C C . THR B 1 29 ? -0.535 -14.859 5.918 1 93.06 29 THR B C 1
ATOM 1439 O O . THR B 1 29 ? -0.635 -14.898 4.691 1 93.06 29 THR B O 1
ATOM 1442 N N . ARG B 1 30 ? 0.634 -14.836 6.422 1 94.94 30 ARG B N 1
ATOM 1443 C CA . ARG B 1 30 ? 1.891 -14.727 5.688 1 94.94 30 ARG B CA 1
ATOM 1444 C C . ARG B 1 30 ? 2.084 -15.922 4.762 1 94.94 30 ARG B C 1
ATOM 1446 O O . ARG B 1 30 ? 2.664 -15.789 3.682 1 94.94 30 ARG B O 1
ATOM 1453 N N . ASN B 1 31 ? 1.547 -17.016 5.133 1 95.69 31 ASN B N 1
ATOM 1454 C CA . ASN B 1 31 ? 1.763 -18.234 4.363 1 95.69 31 ASN B CA 1
ATOM 1455 C C . ASN B 1 31 ? 0.709 -18.406 3.273 1 95.69 31 ASN B C 1
ATOM 1457 O O . ASN B 1 31 ? 0.914 -19.156 2.318 1 95.69 31 ASN 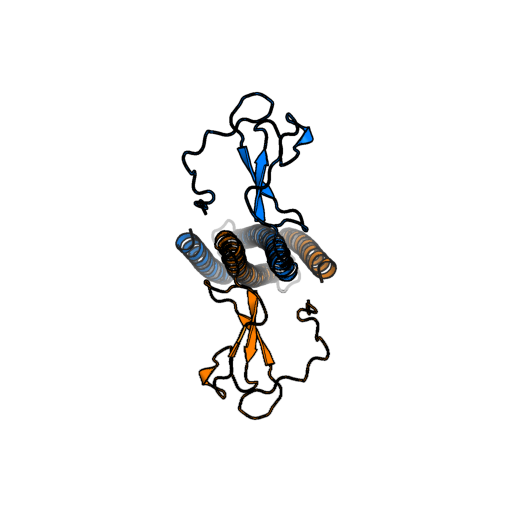B O 1
ATOM 1461 N N . ASN B 1 32 ? -0.415 -17.75 3.404 1 94.56 32 ASN B N 1
ATOM 1462 C CA . ASN B 1 32 ? -1.501 -17.891 2.439 1 94.56 32 ASN B CA 1
ATOM 1463 C C . ASN B 1 32 ? -2.172 -16.547 2.158 1 94.56 32 ASN B C 1
ATOM 1465 O O . ASN B 1 32 ? -3.389 -16.422 2.299 1 94.56 32 ASN B O 1
ATOM 1469 N N . PRO B 1 33 ? -1.385 -15.641 1.699 1 95.12 33 PRO B N 1
ATOM 1470 C CA . PRO B 1 33 ? -1.965 -14.305 1.502 1 95.12 33 PRO B CA 1
ATOM 1471 C C . PRO B 1 33 ? -2.861 -14.234 0.268 1 95.12 33 PRO B C 1
ATOM 1473 O O . PRO B 1 33 ? -2.441 -14.609 -0.829 1 95.12 33 PRO B O 1
ATOM 1476 N N . GLY B 1 34 ? -4.066 -13.805 0.495 1 92.69 34 GLY B N 1
ATOM 1477 C CA . GLY B 1 34 ? -4.969 -13.555 -0.618 1 92.69 34 GLY B CA 1
ATOM 1478 C C . GLY B 1 34 ? -5.766 -14.773 -1.031 1 92.69 34 GLY B C 1
ATOM 1479 O O . GLY B 1 34 ? -6.633 -14.688 -1.904 1 92.69 34 GLY B O 1
ATOM 1480 N N . ARG B 1 35 ? -5.469 -15.891 -0.442 1 93.62 35 ARG B N 1
ATOM 1481 C CA . ARG B 1 35 ? -6.148 -17.125 -0.833 1 93.62 35 ARG B CA 1
ATOM 1482 C C . ARG B 1 35 ? -7.57 -17.156 -0.284 1 93.62 35 ARG B C 1
ATOM 1484 O O . ARG B 1 35 ? -7.816 -16.734 0.847 1 93.62 35 ARG B O 1
ATOM 1491 N N . GLY B 1 36 ? -8.375 -17.766 -1.075 1 91.56 36 GLY B N 1
ATOM 1492 C CA . GLY B 1 36 ? -9.758 -17.922 -0.662 1 91.56 36 GLY B CA 1
ATOM 1493 C C . GLY B 1 36 ? -10.031 -19.266 -0.005 1 91.56 36 GLY B C 1
ATOM 1494 O O . GLY B 1 36 ? -9.43 -20.281 -0.376 1 91.56 36 GLY B O 1
ATOM 1495 N N . PHE B 1 37 ? -10.969 -19.141 0.932 1 92.69 37 PHE B N 1
ATOM 1496 C CA . PHE B 1 37 ? -11.367 -20.406 1.544 1 92.69 37 PHE B CA 1
ATOM 1497 C C . PHE B 1 37 ? -12.836 -20.359 1.961 1 92.69 37 PHE B C 1
ATOM 1499 O O . PHE B 1 37 ? -13.414 -19.281 2.09 1 92.69 37 PHE B O 1
ATOM 1506 N N . GLU B 1 38 ? -13.383 -21.484 2.064 1 93.06 38 GLU B N 1
ATOM 1507 C CA . GLU B 1 38 ? -14.758 -21.672 2.516 1 93.06 38 GLU B CA 1
ATOM 1508 C C . GLU B 1 38 ? -14.805 -22.188 3.955 1 93.06 38 GLU B C 1
ATOM 1510 O O . GLU B 1 38 ? -13.984 -23.016 4.348 1 93.06 38 GLU B O 1
ATOM 1515 N N . THR B 1 39 ? -15.773 -21.5 4.699 1 93.81 39 THR B N 1
ATOM 1516 C CA . THR B 1 39 ? -15.922 -21.906 6.094 1 93.81 39 THR B CA 1
ATOM 1517 C C . THR B 1 39 ? -17.359 -21.703 6.566 1 93.81 39 THR B C 1
ATOM 1519 O O . THR B 1 39 ? -18.219 -21.281 5.793 1 93.81 39 THR B O 1
ATOM 1522 N N . CYS B 1 40 ? -17.484 -22.125 7.84 1 94.31 40 CYS B N 1
ATOM 1523 C CA . CYS B 1 40 ? -18.781 -21.969 8.477 1 94.31 40 CYS B CA 1
ATOM 1524 C C . CYS B 1 40 ? -19.094 -20.5 8.742 1 94.31 40 CYS B C 1
ATOM 1526 O O . CYS B 1 40 ? -18.203 -19.734 9.133 1 94.31 40 CYS B O 1
ATOM 1528 N N . ARG B 1 41 ? -20.297 -20.203 8.523 1 90.38 41 ARG B N 1
ATOM 1529 C CA . ARG B 1 41 ? -20.703 -18.812 8.664 1 90.38 41 ARG B CA 1
ATOM 1530 C C . ARG B 1 41 ? -20.578 -18.344 10.109 1 90.38 41 ARG B C 1
ATOM 1532 O O . ARG B 1 41 ? -20.531 -17.141 10.383 1 90.38 41 ARG B O 1
ATOM 1539 N N . TRP B 1 42 ? -20.531 -19.266 10.961 1 90.31 42 TRP B N 1
ATOM 1540 C CA . TRP B 1 42 ? -20.438 -18.891 12.367 1 90.31 42 TRP B CA 1
ATOM 1541 C C . TRP B 1 42 ? -18.984 -18.75 12.789 1 90.31 42 TRP B C 1
ATOM 1543 O O . TRP B 1 42 ? -18.688 -18.344 13.914 1 90.31 42 TRP B O 1
ATOM 1553 N N . SER B 1 43 ? -18.141 -19.109 11.875 1 88 43 SER B N 1
ATOM 1554 C CA . SER B 1 43 ? -16.719 -18.891 12.156 1 88 43 SER B CA 1
ATOM 1555 C C . SER B 1 43 ? -16.391 -17.406 12.195 1 88 43 SER B C 1
ATOM 1557 O O . SER B 1 43 ? -16.812 -16.641 11.32 1 88 43 SER B O 1
ATOM 1559 N N . ARG B 1 44 ? -15.969 -16.891 13.188 1 73 44 ARG B N 1
ATOM 1560 C CA . ARG B 1 44 ? -15.703 -15.461 13.344 1 73 44 ARG B CA 1
ATOM 1561 C C . ARG B 1 44 ? -14.266 -15.125 12.969 1 73 44 ARG B C 1
ATOM 1563 O O . ARG B 1 44 ? -13.328 -15.82 13.391 1 73 44 ARG B O 1
ATOM 1570 N N . ASN B 1 45 ? -14.047 -14.07 12.234 1 69.75 45 ASN B N 1
ATOM 1571 C CA . ASN B 1 45 ? -12.766 -13.453 11.922 1 69.75 45 ASN B CA 1
ATOM 1572 C C . ASN B 1 45 ? -11.766 -14.484 11.398 1 69.75 45 ASN B C 1
ATOM 1574 O O . ASN B 1 45 ? -10.586 -14.461 11.766 1 69.75 45 ASN B O 1
ATOM 1578 N N . GLY B 1 46 ? -12.312 -15.445 10.727 1 66.75 46 GLY B N 1
ATOM 1579 C CA . GLY B 1 46 ? -11.391 -16.422 10.141 1 66.75 46 GLY B CA 1
ATOM 1580 C C . GLY B 1 46 ? -11.055 -17.562 11.078 1 66.75 46 GLY B C 1
ATOM 1581 O O . GLY B 1 46 ? -10.344 -18.5 10.703 1 66.75 46 GLY B O 1
ATOM 1582 N N . ASN B 1 47 ? -11.555 -17.438 12.32 1 81.38 47 ASN B N 1
ATOM 1583 C CA . ASN B 1 47 ? -11.305 -18.547 13.242 1 81.38 47 ASN B CA 1
ATOM 1584 C C . ASN B 1 47 ? -12.305 -19.688 13.031 1 81.38 47 ASN B C 1
ATOM 1586 O O . ASN B 1 47 ? -13.422 -19.641 13.555 1 81.38 47 ASN B O 1
ATOM 1590 N N . VAL B 1 48 ? -11.898 -20.75 12.445 1 84.56 48 VAL B N 1
ATOM 1591 C CA . VAL B 1 48 ? -12.711 -21.875 12.016 1 84.56 48 VAL B CA 1
ATOM 1592 C C . VAL B 1 48 ? -13.227 -22.641 13.234 1 84.56 48 VAL B C 1
ATOM 1594 O O . VAL B 1 48 ? -14.32 -23.203 13.211 1 84.56 48 VAL B O 1
ATOM 1597 N N . ALA B 1 49 ? -12.445 -22.453 14.297 1 84.19 49 ALA B N 1
ATOM 1598 C CA . ALA B 1 49 ? -12.773 -23.203 15.5 1 84.19 49 ALA B CA 1
ATOM 1599 C C . ALA B 1 49 ? -14.055 -22.688 16.141 1 84.19 49 ALA B C 1
ATOM 1601 O O . ALA B 1 49 ? -14.727 -23.406 16.891 1 84.19 49 ALA B O 1
ATOM 1602 N N . ASP B 1 50 ? -14.391 -21.453 15.875 1 87.38 50 ASP B N 1
ATOM 1603 C CA . ASP B 1 50 ? -15.609 -20.859 16.406 1 87.38 50 ASP B CA 1
ATOM 1604 C C . ASP B 1 50 ? -16.844 -21.438 15.734 1 87.38 50 ASP B C 1
ATOM 1606 O O . ASP B 1 50 ? -17.969 -21.297 16.234 1 87.38 50 ASP B O 1
ATOM 1610 N N . GLY B 1 51 ? -16.703 -22.156 14.633 1 89.75 51 GLY B N 1
ATOM 1611 C CA . GLY B 1 51 ? -17.781 -22.812 13.914 1 89.75 51 GLY B CA 1
ATOM 1612 C C . GLY B 1 51 ? -17.703 -24.328 13.977 1 89.75 51 GLY B C 1
ATOM 1613 O O . GLY B 1 51 ? -17.359 -24.891 15.016 1 89.75 51 GLY B O 1
ATOM 1614 N N . CYS B 1 52 ? -18.203 -24.953 12.969 1 93.44 52 CYS B N 1
ATOM 1615 C CA . CYS B 1 52 ? -18.25 -26.422 12.953 1 93.44 52 CYS B CA 1
ATOM 1616 C C . CYS B 1 52 ? -16.922 -26.984 12.461 1 93.44 52 CYS B C 1
ATOM 1618 O O . CYS B 1 52 ? -16.844 -28.172 12.117 1 93.44 52 CYS B O 1
ATOM 1620 N N . ASN B 1 53 ? -15.898 -26.156 12.266 1 92.06 53 ASN B N 1
ATOM 1621 C CA . ASN B 1 53 ? -14.547 -26.531 11.867 1 92.06 53 ASN B CA 1
ATOM 1622 C C . ASN B 1 53 ? -14.484 -26.922 10.398 1 92.06 53 ASN B C 1
ATOM 1624 O O . ASN B 1 53 ? -13.531 -27.578 9.969 1 92.06 53 ASN B O 1
ATOM 1628 N N . PHE B 1 54 ? -15.586 -26.625 9.719 1 93.94 54 PHE B N 1
ATOM 1629 C CA . PHE B 1 54 ? -15.531 -26.828 8.273 1 93.94 54 PHE B CA 1
ATOM 1630 C C . PHE B 1 54 ? -14.547 -25.859 7.629 1 93.94 54 PHE B C 1
ATOM 1632 O O . PHE B 1 54 ? -14.578 -24.656 7.91 1 93.94 54 PHE B O 1
ATOM 1639 N N . PHE B 1 55 ? -13.648 -26.453 6.766 1 94.56 55 PHE B N 1
ATOM 1640 C CA . PHE B 1 55 ? -12.641 -25.625 6.105 1 94.56 55 PHE B CA 1
ATOM 1641 C C . PHE B 1 55 ? -12.234 -26.234 4.77 1 94.56 55 PHE B C 1
ATOM 1643 O O . PHE B 1 55 ? -11.953 -27.422 4.691 1 94.56 55 PHE B O 1
ATOM 1650 N N . ARG B 1 56 ? -12.219 -25.328 3.742 1 93.69 56 ARG B N 1
ATOM 1651 C CA . ARG B 1 56 ? -11.789 -25.781 2.426 1 93.69 56 ARG B CA 1
ATOM 1652 C C . ARG B 1 56 ? -11.195 -24.641 1.611 1 93.69 56 ARG B C 1
ATOM 1654 O O . ARG B 1 56 ? -11.844 -23.625 1.389 1 93.69 56 ARG B O 1
ATOM 1661 N N . TRP B 1 57 ? -9.977 -24.984 1.058 1 93.25 57 TRP B N 1
ATOM 1662 C CA . TRP B 1 57 ? -9.383 -24.031 0.138 1 93.25 57 TRP B CA 1
ATOM 1663 C C . TRP B 1 57 ? -10.078 -24.062 -1.215 1 93.25 57 TRP B C 1
ATOM 1665 O O . TRP B 1 57 ? -10.414 -25.125 -1.724 1 93.25 57 TRP B O 1
ATOM 1675 N N . VAL B 1 58 ? -10.266 -22.828 -1.738 1 90.81 58 VAL B N 1
ATOM 1676 C CA . VAL B 1 58 ? -10.977 -22.766 -3.014 1 90.81 58 VAL B CA 1
ATOM 1677 C C . VAL B 1 58 ? -9.977 -22.562 -4.148 1 90.81 58 VAL B C 1
ATOM 1679 O O . VAL B 1 58 ? -10.359 -22.5 -5.32 1 90.81 58 VAL B O 1
ATOM 1682 N N . ASP B 1 59 ? -8.688 -22.422 -3.893 1 89.31 59 ASP B N 1
ATOM 1683 C CA . ASP B 1 59 ? -7.66 -22.156 -4.895 1 89.31 59 ASP B CA 1
ATOM 1684 C C . ASP B 1 59 ? -6.398 -22.969 -4.617 1 89.31 59 ASP B C 1
ATOM 1686 O O . ASP B 1 59 ? -6.328 -23.688 -3.623 1 89.31 59 ASP B O 1
ATOM 1690 N N . LYS B 1 60 ? -5.457 -22.891 -5.539 1 86.94 60 LYS B N 1
ATOM 1691 C CA . LYS B 1 60 ? -4.164 -23.547 -5.355 1 86.94 60 LYS B CA 1
ATOM 1692 C C . LYS B 1 60 ? -3.186 -22.641 -4.625 1 86.94 60 LYS B C 1
ATOM 1694 O O . LYS B 1 60 ? -3.26 -21.406 -4.754 1 86.94 60 LYS B O 1
ATOM 1699 N N . PRO B 1 61 ? -2.309 -23.297 -3.973 1 88.75 61 PRO B N 1
ATOM 1700 C CA . PRO B 1 61 ? -1.337 -22.484 -3.234 1 88.75 61 PRO B CA 1
ATOM 1701 C C . PRO B 1 61 ? -0.434 -21.672 -4.152 1 88.75 61 PRO B C 1
ATOM 1703 O O . PRO B 1 61 ? -0.172 -22.062 -5.289 1 88.75 61 PRO B O 1
ATOM 1706 N N . GLN B 1 62 ? -0.017 -20.641 -3.617 1 89.12 62 GLN B N 1
ATOM 1707 C CA . GLN B 1 62 ? 0.909 -19.75 -4.312 1 89.12 62 GLN B CA 1
ATOM 1708 C C . GLN B 1 62 ? 2.342 -20.266 -4.219 1 89.12 62 GLN B C 1
ATOM 1710 O O . GLN B 1 62 ? 2.666 -21.062 -3.328 1 89.12 62 GLN B O 1
ATOM 1715 N N . THR B 1 63 ? 3.121 -19.797 -5.18 1 90.69 63 THR B N 1
ATOM 1716 C CA . THR B 1 63 ? 4.555 -20.047 -5.09 1 90.69 63 THR B CA 1
ATOM 1717 C C . THR B 1 63 ? 5.207 -19.094 -4.09 1 90.69 63 THR B C 1
ATOM 1719 O O . THR B 1 63 ? 4.578 -18.141 -3.635 1 90.69 63 THR B O 1
ATOM 1722 N N . ASP B 1 64 ? 6.414 -19.406 -3.746 1 90.19 64 ASP B N 1
ATOM 1723 C CA . ASP B 1 64 ? 7.094 -18.641 -2.713 1 90.19 64 ASP B CA 1
ATOM 1724 C C . ASP B 1 64 ? 7.27 -17.188 -3.139 1 90.19 64 ASP B C 1
ATOM 1726 O O . ASP B 1 64 ? 7.039 -16.266 -2.35 1 90.19 64 ASP B O 1
ATOM 1730 N N . TRP B 1 65 ? 7.742 -17.031 -4.344 1 90.19 65 TRP B N 1
ATOM 1731 C CA . TRP B 1 65 ? 7.973 -15.656 -4.762 1 90.19 65 TRP B CA 1
ATOM 1732 C C . TRP B 1 65 ? 6.668 -14.867 -4.785 1 90.19 65 TRP B C 1
ATOM 1734 O O . TRP B 1 65 ? 6.652 -13.672 -4.477 1 90.19 65 TRP B O 1
ATOM 1744 N N . GLN B 1 66 ? 5.609 -15.5 -5.172 1 91.88 66 GLN B N 1
ATOM 1745 C CA . GLN B 1 66 ? 4.312 -14.836 -5.191 1 91.88 66 GLN B CA 1
ATOM 1746 C C . GLN B 1 66 ? 3.898 -14.391 -3.793 1 91.88 66 GLN B C 1
ATOM 1748 O O . GLN B 1 66 ? 3.424 -13.266 -3.607 1 91.88 66 GLN B O 1
ATOM 1753 N N . LYS B 1 67 ? 4.098 -15.266 -2.838 1 94.19 67 LYS B N 1
ATOM 1754 C CA . LYS B 1 67 ? 3.822 -14.922 -1.444 1 94.19 67 LYS B CA 1
ATOM 1755 C C . LYS B 1 67 ? 4.652 -13.727 -0.997 1 94.19 67 LYS B C 1
ATOM 1757 O O . LYS B 1 67 ? 4.148 -12.828 -0.317 1 94.19 67 LYS B O 1
ATOM 1762 N N . GLU B 1 68 ? 5.82 -13.828 -1.369 1 94.06 68 GLU B N 1
ATOM 1763 C CA . GLU B 1 68 ? 6.734 -12.773 -0.957 1 94.06 68 GLU B CA 1
ATOM 1764 C C . GLU B 1 68 ? 6.285 -11.414 -1.491 1 94.06 68 GLU B C 1
ATOM 1766 O O . GLU B 1 68 ? 6.27 -10.43 -0.755 1 94.06 68 GLU B O 1
ATOM 1771 N N . VAL B 1 69 ? 5.941 -11.445 -2.779 1 95.06 69 VAL B N 1
ATOM 1772 C CA . VAL B 1 69 ? 5.523 -10.188 -3.396 1 95.06 69 VAL B CA 1
ATOM 1773 C C . VAL B 1 69 ? 4.277 -9.656 -2.697 1 95.06 69 VAL B C 1
ATOM 1775 O O . VAL B 1 69 ? 4.199 -8.469 -2.373 1 95.06 69 VAL B O 1
ATOM 1778 N N . ILE B 1 70 ? 3.377 -10.484 -2.479 1 96.12 70 ILE B N 1
ATOM 1779 C CA . ILE B 1 70 ? 2.131 -10.07 -1.844 1 96.12 70 ILE B CA 1
ATOM 1780 C C . ILE B 1 70 ? 2.412 -9.578 -0.425 1 96.12 70 ILE B C 1
ATOM 1782 O O . ILE B 1 70 ? 1.923 -8.523 -0.018 1 96.12 70 ILE B O 1
ATOM 1786 N N . ASN B 1 71 ? 3.201 -10.305 0.296 1 97.25 71 ASN B N 1
ATOM 1787 C CA . ASN B 1 71 ? 3.525 -9.914 1.664 1 97.25 71 ASN B CA 1
ATOM 1788 C C . ASN B 1 71 ? 4.266 -8.586 1.707 1 97.25 71 ASN B C 1
ATOM 1790 O O . ASN B 1 71 ? 4.043 -7.773 2.609 1 97.25 71 ASN B O 1
ATOM 1794 N N . ASP B 1 72 ? 5.141 -8.398 0.829 1 97.12 72 ASP B N 1
ATOM 1795 C CA . ASP B 1 72 ? 5.855 -7.125 0.771 1 97.12 72 ASP B CA 1
ATOM 1796 C C . ASP B 1 72 ? 4.895 -5.965 0.539 1 97.12 72 ASP B C 1
ATOM 1798 O O . ASP B 1 72 ? 5.012 -4.914 1.177 1 97.12 72 ASP B O 1
ATOM 1802 N N . LEU B 1 73 ? 4.016 -6.215 -0.354 1 96.62 73 LEU B N 1
ATOM 1803 C CA . LEU B 1 73 ? 3.045 -5.172 -0.666 1 96.62 73 LEU B CA 1
ATOM 1804 C C . LEU B 1 73 ? 2.156 -4.879 0.538 1 96.62 73 LEU B C 1
ATOM 1806 O O . LEU B 1 73 ? 1.835 -3.719 0.812 1 96.62 73 LEU B O 1
ATOM 1810 N N . ILE B 1 74 ? 1.799 -5.918 1.189 1 97.44 74 ILE B N 1
ATOM 1811 C CA . ILE B 1 74 ? 0.992 -5.746 2.393 1 97.44 74 ILE B CA 1
ATOM 1812 C C . ILE B 1 74 ? 1.771 -4.93 3.422 1 97.44 74 ILE B C 1
ATOM 1814 O O . ILE B 1 74 ? 1.233 -3.988 4.012 1 97.44 74 ILE B O 1
ATOM 1818 N N . THR B 1 75 ? 2.965 -5.316 3.623 1 97.69 75 THR B N 1
ATOM 1819 C CA . THR B 1 75 ? 3.805 -4.609 4.586 1 97.69 75 THR B CA 1
ATOM 1820 C C . THR B 1 75 ? 3.924 -3.135 4.223 1 97.69 75 THR B C 1
ATOM 1822 O O . THR B 1 75 ? 3.793 -2.264 5.086 1 97.69 75 THR B O 1
ATOM 1825 N N . GLU B 1 76 ? 4.176 -2.836 3.018 1 96.62 76 GLU B N 1
ATOM 1826 C CA . GLU B 1 76 ? 4.273 -1.454 2.557 1 96.62 76 GLU B CA 1
ATOM 1827 C C . GLU B 1 76 ? 2.963 -0.706 2.773 1 96.62 76 GLU B C 1
ATOM 1829 O O . GLU B 1 76 ? 2.961 0.426 3.264 1 96.62 76 GLU B O 1
ATOM 1834 N N . ARG B 1 77 ? 1.972 -1.334 2.344 1 96.56 77 ARG B N 1
ATOM 1835 C CA . ARG B 1 77 ? 0.654 -0.733 2.521 1 96.56 77 ARG B CA 1
ATOM 1836 C C . ARG B 1 77 ? 0.402 -0.389 3.986 1 96.56 77 ARG B C 1
ATOM 1838 O O . ARG B 1 77 ? -0.078 0.703 4.297 1 96.56 77 ARG B O 1
ATOM 1845 N N . ASP B 1 78 ? 0.723 -1.297 4.828 1 96.81 78 ASP B N 1
ATOM 1846 C CA . ASP B 1 78 ? 0.484 -1.087 6.25 1 96.81 78 ASP B CA 1
ATOM 1847 C C . ASP B 1 78 ? 1.35 0.05 6.793 1 96.81 78 ASP B C 1
ATOM 1849 O O . ASP B 1 78 ? 0.902 0.831 7.633 1 96.81 78 ASP B O 1
ATOM 1853 N N . GLN B 1 79 ? 2.514 0.106 6.359 1 96.94 79 GLN B N 1
ATOM 1854 C CA . GLN B 1 79 ? 3.393 1.196 6.773 1 96.94 79 GLN B CA 1
ATOM 1855 C C . GLN B 1 79 ? 2.836 2.547 6.332 1 96.94 79 GLN B C 1
ATOM 1857 O O . GLN B 1 79 ? 2.828 3.504 7.109 1 96.94 79 GLN B O 1
ATOM 1862 N N . LEU B 1 80 ? 2.385 2.562 5.18 1 96.69 80 LEU B N 1
ATOM 1863 C CA . LEU B 1 80 ? 1.83 3.797 4.641 1 96.69 80 LEU B CA 1
ATOM 1864 C C . LEU B 1 80 ? 0.564 4.199 5.391 1 96.69 80 LEU B C 1
ATOM 1866 O O . LEU B 1 80 ? 0.323 5.387 5.621 1 96.69 80 LEU B O 1
ATOM 1870 N N . LEU B 1 81 ? -0.177 3.248 5.762 1 96.44 81 LEU B N 1
ATOM 1871 C CA . LEU B 1 81 ? -1.381 3.521 6.539 1 96.44 81 LEU B CA 1
ATOM 1872 C C . LEU B 1 81 ? -1.029 4.16 7.879 1 96.44 81 LEU B C 1
ATOM 1874 O O . LEU B 1 81 ? -1.696 5.102 8.32 1 96.44 81 LEU B O 1
ATOM 1878 N N . ARG B 1 82 ? 0.001 3.664 8.461 1 95.94 82 ARG B N 1
ATOM 1879 C CA . ARG B 1 82 ? 0.441 4.238 9.734 1 95.94 82 ARG B CA 1
ATOM 1880 C C . ARG B 1 82 ? 0.933 5.668 9.547 1 95.94 82 ARG B C 1
ATOM 1882 O O . ARG B 1 82 ? 0.589 6.555 10.328 1 95.94 82 ARG B O 1
ATOM 1889 N N . GLU B 1 83 ? 1.663 5.809 8.547 1 94.06 83 GLU B N 1
ATOM 1890 C CA . GLU B 1 83 ? 2.178 7.148 8.273 1 94.06 83 GLU B CA 1
ATOM 1891 C C . GLU B 1 83 ? 1.044 8.125 7.992 1 94.06 83 GLU B C 1
ATOM 1893 O O . GLU B 1 83 ? 1.061 9.258 8.477 1 94.06 83 GLU B O 1
ATOM 1898 N N . ARG B 1 84 ? 0.204 7.68 7.199 1 92.88 84 ARG B N 1
ATOM 1899 C CA . ARG B 1 84 ? -0.956 8.508 6.895 1 92.88 84 ARG B CA 1
ATOM 1900 C C . ARG B 1 84 ? -1.679 8.93 8.172 1 92.88 84 ARG B C 1
ATOM 1902 O O . ARG B 1 84 ? -2.102 10.078 8.305 1 92.88 84 ARG B O 1
ATOM 1909 N N . ALA B 1 85 ? -1.855 8.055 9.016 1 93.94 85 ALA B N 1
ATOM 1910 C CA . ALA B 1 85 ? -2.539 8.344 10.273 1 93.94 85 ALA B CA 1
ATOM 1911 C C . ALA B 1 85 ? -1.774 9.391 11.086 1 93.94 85 ALA B C 1
ATOM 1913 O O . ALA B 1 85 ? -2.371 10.32 11.633 1 93.94 85 ALA B O 1
ATOM 1914 N N . VAL B 1 86 ? -0.488 9.227 11.195 1 94.19 86 VAL B N 1
ATOM 1915 C CA . VAL B 1 86 ? 0.361 10.148 11.945 1 94.19 86 VAL B CA 1
ATOM 1916 C C . VAL B 1 86 ? 0.277 11.547 11.328 1 94.19 86 VAL B C 1
ATOM 1918 O O . VAL B 1 86 ? 0.107 12.531 12.047 1 94.19 86 VAL B O 1
ATOM 1921 N N . LEU B 1 87 ? 0.33 11.57 10.055 1 92.19 87 LEU B N 1
ATOM 1922 C CA . LEU B 1 87 ? 0.291 12.859 9.359 1 92.19 87 LEU B CA 1
ATOM 1923 C C . LEU B 1 87 ? -1.07 13.523 9.531 1 92.19 87 LEU B C 1
ATOM 1925 O O . LEU B 1 87 ? -1.152 14.742 9.688 1 92.19 87 LEU B O 1
ATOM 1929 N N . LYS B 1 88 ? -2.062 12.75 9.438 1 93 88 LYS B N 1
ATOM 1930 C CA . LYS B 1 88 ? -3.398 13.297 9.656 1 93 88 LYS B CA 1
ATOM 1931 C C . LYS B 1 88 ? -3.518 13.906 11.055 1 93 88 LYS B C 1
ATOM 1933 O O . LYS B 1 88 ? -4.117 14.969 11.227 1 93 88 LYS B O 1
ATOM 1938 N N . ASP B 1 89 ? -2.973 13.328 12.008 1 91.75 89 ASP B N 1
ATOM 1939 C CA . ASP B 1 89 ? -2.977 13.852 13.367 1 91.75 89 ASP B CA 1
ATOM 1940 C C . ASP B 1 89 ? -2.186 15.156 13.461 1 91.75 89 ASP B C 1
ATOM 1942 O O . ASP B 1 89 ? -2.594 16.078 14.164 1 91.75 89 ASP B O 1
ATOM 1946 N N . LYS B 1 90 ? -1.072 15.164 12.836 1 88.75 90 LYS B N 1
ATOM 1947 C CA . LYS B 1 90 ? -0.257 16.375 12.828 1 88.75 90 LYS B CA 1
ATOM 1948 C C . LYS B 1 90 ? -1.009 17.547 12.203 1 88.75 90 LYS B C 1
ATOM 1950 O O . LYS B 1 90 ? -0.963 18.672 12.711 1 88.75 90 LYS B O 1
ATOM 1955 N N . VAL B 1 91 ? -1.683 17.219 11.172 1 89.25 91 VAL B N 1
ATOM 1956 C CA . VAL B 1 91 ? -2.471 18.25 10.508 1 89.25 91 VAL B CA 1
ATOM 1957 C C . VAL B 1 91 ? -3.549 18.766 11.453 1 89.25 91 VAL B C 1
ATOM 1959 O O . VAL B 1 91 ? -3.748 19.984 11.57 1 89.25 91 VAL B O 1
ATOM 1962 N N . LYS B 1 92 ? -4.246 17.906 12 1 87.44 92 LYS B N 1
ATOM 1963 C CA . LYS B 1 92 ? -5.262 18.312 12.969 1 87.44 92 LYS B CA 1
ATOM 1964 C C . LYS B 1 92 ? -4.66 19.172 14.07 1 87.44 92 LYS B C 1
ATOM 1966 O O . LYS B 1 92 ? -5.207 20.219 14.414 1 87.44 92 LYS B O 1
ATOM 1971 N N . TYR B 1 93 ? -3.562 18.781 14.625 1 88.94 93 TYR B N 1
ATOM 1972 C CA . TYR B 1 93 ? -2.879 19.5 15.688 1 88.94 93 TYR B CA 1
ATOM 1973 C C . TYR B 1 93 ? -2.496 20.906 15.234 1 88.94 93 TYR B C 1
ATOM 1975 O O . TYR B 1 93 ? -2.783 21.891 15.922 1 88.94 93 TYR B O 1
ATOM 1983 N N . LEU B 1 94 ? -1.92 20.969 14.086 1 84.75 94 LEU B N 1
ATOM 1984 C CA . LEU B 1 94 ? -1.438 22.25 13.586 1 84.75 94 LEU B CA 1
ATOM 1985 C C . LEU B 1 94 ? -2.604 23.188 13.273 1 84.75 94 LEU B C 1
ATOM 1987 O O . LEU B 1 94 ? -2.488 24.406 13.438 1 84.75 94 LEU B O 1
ATOM 1991 N N . THR B 1 95 ? -3.635 22.641 12.828 1 83.25 95 THR B N 1
ATOM 1992 C CA . THR B 1 95 ? -4.82 23.453 12.562 1 83.25 95 THR B CA 1
ATOM 1993 C C . THR B 1 95 ? -5.352 24.078 13.852 1 83.25 95 THR B C 1
ATOM 1995 O O . THR B 1 95 ? -5.695 25.266 13.875 1 83.25 95 THR B O 1
ATOM 1998 N N . ILE B 1 96 ? -5.434 23.281 14.875 1 83.75 96 ILE B N 1
ATOM 1999 C CA . ILE B 1 96 ? -5.887 23.766 16.172 1 83.75 96 ILE B CA 1
ATOM 2000 C C . ILE B 1 96 ? -4.938 24.844 16.688 1 83.75 96 ILE B C 1
ATOM 2002 O O . ILE B 1 96 ? -5.375 25.906 17.141 1 83.75 96 ILE B O 1
ATOM 2006 N N . GLU B 1 97 ? -3.684 24.578 16.547 1 81 97 GLU B N 1
ATOM 2007 C CA . GLU B 1 97 ? -2.674 25.531 17 1 81 97 GLU B CA 1
ATOM 2008 C C . GLU B 1 97 ? -2.77 26.859 16.234 1 81 97 GLU B C 1
ATOM 2010 O O . GLU B 1 97 ? -2.686 27.922 16.828 1 81 97 GLU B O 1
ATOM 2015 N N . ARG B 1 98 ? -2.861 26.734 15.016 1 78.38 98 ARG B N 1
ATOM 2016 C CA . ARG B 1 98 ? -3.027 27.938 14.195 1 78.38 98 ARG B CA 1
ATOM 2017 C C . ARG B 1 98 ? -4.223 28.75 14.664 1 78.38 98 ARG B C 1
ATOM 2019 O O . ARG B 1 98 ? -4.137 29.984 14.773 1 78.38 98 ARG B O 1
ATOM 2026 N N . SER B 1 99 ? -5.277 28.141 14.859 1 78.88 99 SER B N 1
ATOM 2027 C CA . SER B 1 99 ? -6.48 28.828 15.312 1 78.88 99 SER B CA 1
ATOM 2028 C C . SER B 1 99 ? -6.25 29.516 16.656 1 78.88 99 SER B C 1
ATOM 2030 O O . SER B 1 99 ? -6.695 30.656 16.859 1 78.88 99 SER B O 1
ATOM 2032 N N . ASN B 1 100 ? -5.543 28.844 17.531 1 77.56 100 ASN B N 1
ATOM 2033 C CA . ASN B 1 100 ? -5.23 29.422 18.844 1 77.56 100 ASN B CA 1
ATOM 2034 C C . ASN B 1 100 ? -4.391 30.688 18.703 1 77.56 100 ASN B C 1
ATOM 2036 O O . ASN B 1 100 ? -4.66 31.688 19.375 1 77.56 100 ASN B O 1
ATOM 2040 N N . VAL B 1 101 ? -3.445 30.594 17.844 1 76.5 101 VAL B N 1
ATOM 2041 C CA . VAL B 1 101 ? -2.555 31.734 17.672 1 76.5 101 VAL B CA 1
ATOM 2042 C C . VAL B 1 101 ? -3.316 32.906 17.016 1 76.5 101 VAL B C 1
ATOM 2044 O O . VAL B 1 101 ? -3.121 34.062 17.391 1 76.5 101 VAL B O 1
ATOM 2047 N N . LEU B 1 102 ? -4.168 32.594 16.188 1 75.56 102 LEU B N 1
ATOM 2048 C CA . LEU B 1 102 ? -4.98 33.625 15.539 1 75.56 102 LEU B CA 1
ATOM 2049 C C . LEU B 1 102 ? -5.895 34.312 16.547 1 75.56 102 LEU B C 1
ATOM 2051 O O . LEU B 1 102 ? -6.109 35.5 16.484 1 75.56 102 LEU B O 1
ATOM 2055 N N . LEU B 1 103 ? -6.426 33.562 17.453 1 75.56 103 LEU B N 1
ATOM 2056 C CA . LEU B 1 103 ? -7.25 34.156 18.5 1 75.56 103 LEU B CA 1
ATOM 2057 C C . LEU B 1 103 ? -6.438 35.094 19.375 1 75.56 103 LEU B C 1
ATOM 2059 O O . LEU B 1 103 ? -6.938 36.125 19.797 1 75.56 103 LEU B O 1
ATOM 2063 N N . ASP B 1 104 ? -5.223 34.812 19.562 1 69.75 104 ASP B N 1
ATOM 2064 C CA . ASP B 1 104 ? -4.328 35.688 20.344 1 69.75 104 ASP B CA 1
ATOM 2065 C C . ASP B 1 104 ? -4.074 37 19.625 1 69.75 104 ASP B C 1
ATOM 2067 O O . ASP B 1 104 ? -4.086 38.062 20.234 1 69.75 104 ASP B O 1
ATOM 2071 N N . VAL B 1 105 ? -3.818 36.875 18.422 1 69.06 105 VAL B N 1
ATOM 2072 C CA . VAL B 1 105 ? -3.596 38.062 17.609 1 69.06 105 VAL B CA 1
ATOM 2073 C C . VAL B 1 105 ? -4.828 38.969 17.672 1 69.06 105 VAL B C 1
ATOM 2075 O O . VAL B 1 105 ? -4.707 40.188 17.797 1 69.06 105 VAL B O 1
ATOM 2078 N N . ASP B 1 106 ? -5.945 38.406 17.531 1 66.69 106 ASP B N 1
ATOM 2079 C CA . ASP B 1 106 ? -7.188 39.156 17.578 1 66.69 106 ASP B CA 1
ATOM 2080 C C . ASP B 1 106 ? -7.355 39.844 18.922 1 66.69 106 ASP B C 1
ATOM 2082 O O . ASP B 1 106 ? -7.824 41 19 1 66.69 106 ASP B O 1
ATOM 2086 N N . LYS B 1 107 ? -6.945 39.25 19.969 1 66.25 107 LYS B N 1
ATOM 2087 C CA . LYS B 1 107 ? -7 39.844 21.312 1 66.25 107 LYS B CA 1
ATOM 2088 C C . LYS B 1 107 ? -6.086 41.062 21.406 1 66.25 107 LYS B C 1
ATOM 2090 O O . LYS B 1 107 ? -6.477 42.094 21.953 1 66.25 107 LYS B O 1
ATOM 2095 N N . TYR B 1 108 ? -4.969 41 20.766 1 62.16 108 TYR B N 1
ATOM 2096 C CA . TYR B 1 108 ? -4.02 42.094 20.797 1 62.16 108 TYR B CA 1
ATOM 2097 C C . TYR B 1 108 ? -4.488 43.25 19.906 1 62.16 108 TYR B C 1
ATOM 2099 O O . TYR B 1 108 ? -4.301 44.406 20.234 1 62.16 108 TYR B O 1
ATOM 2107 N N . ARG B 1 109 ? -5.09 42.875 18.844 1 61.16 109 ARG B N 1
ATOM 2108 C CA . ARG B 1 109 ? -5.645 43.875 17.953 1 61.16 109 ARG B CA 1
ATOM 2109 C C . ARG B 1 109 ? -6.801 44.625 18.609 1 61.16 109 ARG B C 1
ATOM 2111 O O . ARG B 1 109 ? -6.945 45.844 18.422 1 61.16 109 ARG B O 1
ATOM 2118 N N . GLY B 1 110 ? -7.641 43.906 19.234 1 57.59 110 GLY B N 1
ATOM 2119 C CA . GLY B 1 110 ? -8.742 44.531 19.953 1 57.59 110 GLY B CA 1
ATOM 2120 C C . GLY B 1 110 ? -8.273 45.406 21.094 1 57.59 110 GLY B C 1
ATOM 2121 O O . GLY B 1 110 ? -8.914 46.406 21.406 1 57.59 110 GLY B O 1
ATOM 2122 N N . LEU B 1 111 ? -7.238 45.219 21.797 1 55.59 111 LEU B N 1
ATOM 2123 C CA . LEU B 1 111 ? -6.691 46.062 22.875 1 55.59 111 LEU B CA 1
ATOM 2124 C C . LEU B 1 111 ? -6.102 47.344 22.328 1 55.59 111 LEU B C 1
ATOM 2126 O O . LEU B 1 111 ? -6.086 48.375 23.031 1 55.59 111 LEU B O 1
ATOM 2130 N N . ASP B 1 112 ? -5.574 47.344 21.188 1 52.78 112 ASP B N 1
ATOM 2131 C CA . ASP B 1 112 ? -5.059 48.594 20.609 1 52.78 112 ASP B CA 1
ATOM 2132 C C . ASP B 1 112 ? -6.195 49.531 20.25 1 52.78 112 ASP B C 1
ATOM 2134 O O . ASP B 1 112 ? -5.961 50.719 19.922 1 52.78 112 ASP B O 1
ATOM 2138 N N . VAL B 1 113 ? -7.309 49.094 20.062 1 49.47 113 VAL B N 1
ATOM 2139 C CA . VAL B 1 113 ? -8.438 50 19.812 1 49.47 113 VAL B CA 1
ATOM 2140 C C . VAL B 1 113 ? -8.977 50.531 21.125 1 49.47 113 VAL B C 1
ATOM 2142 O O . VAL B 1 113 ? -9.383 49.781 22.016 1 49.47 113 VAL B O 1
ATOM 2145 N N . GLY B 1 114 ? -8.344 51.625 21.734 1 41.56 114 GLY B N 1
ATOM 2146 C CA . GLY B 1 114 ? -8.773 52.312 22.953 1 41.56 114 GLY B CA 1
ATOM 2147 C C . GLY B 1 114 ? -10.281 52.438 23.047 1 41.56 114 GLY B C 1
ATOM 2148 O O . GLY B 1 114 ? -10.992 52.312 22.062 1 41.56 114 GLY B O 1
ATOM 2149 N N . GLU B 1 115 ? -10.922 52.5 24.344 1 43.25 115 GLU B N 1
ATOM 2150 C CA . GLU B 1 115 ? -12.32 52.844 24.594 1 43.25 115 GLU B CA 1
ATOM 2151 C C . GLU B 1 115 ? -12.781 53.969 23.641 1 43.25 115 GLU 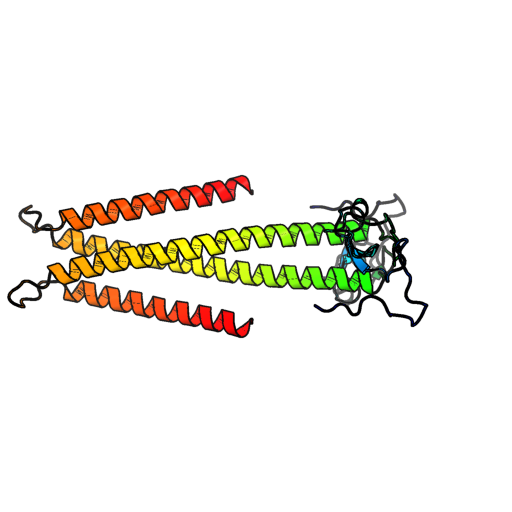B C 1
ATOM 2153 O O . GLU B 1 115 ? -13.93 53.969 23.203 1 43.25 115 GLU B O 1
ATOM 2158 N N . ASP B 1 116 ? -12.016 55.125 23.594 1 44.88 116 ASP B N 1
ATOM 2159 C CA . ASP B 1 116 ? -12.461 56.344 22.906 1 44.88 116 ASP B CA 1
ATOM 2160 C C . ASP B 1 116 ? -12.242 56.219 21.391 1 44.88 116 ASP B C 1
ATOM 2162 O O . ASP B 1 116 ? -12.469 57.188 20.656 1 44.88 116 ASP B O 1
ATOM 2166 N N . GLY B 1 117 ? -12.242 55.094 20.562 1 45.88 117 GLY B N 1
ATOM 2167 C CA . GLY B 1 117 ? -12.164 54.969 19.109 1 45.88 117 GLY B CA 1
ATOM 2168 C C . GLY B 1 117 ? -10.758 55.156 18.562 1 45.88 117 GLY B C 1
ATOM 2169 O O . GLY B 1 117 ? -10.562 55.219 17.344 1 45.88 117 GLY B O 1
ATOM 2170 N N . THR B 1 118 ? -9.867 55.781 19.281 1 41.94 118 THR B N 1
ATOM 2171 C CA . THR B 1 118 ? -8.578 56.156 18.703 1 41.94 118 THR B CA 1
ATOM 2172 C C . THR B 1 118 ? -7.703 54.906 18.484 1 41.94 118 THR B C 1
ATOM 2174 O O . THR B 1 118 ? -7.551 54.094 19.391 1 41.94 118 THR B O 1
ATOM 2177 N N . ARG B 1 119 ? -7.844 54.344 17.25 1 45.28 119 ARG B N 1
ATOM 2178 C CA . ARG B 1 119 ? -7.066 53.281 16.656 1 45.28 119 ARG B CA 1
ATOM 2179 C C . ARG B 1 119 ? -5.574 53.469 16.922 1 45.28 119 ARG B C 1
ATOM 2181 O O . ARG B 1 119 ? -4.984 54.469 16.516 1 45.28 119 ARG B O 1
ATOM 2188 N N . VAL B 1 120 ? -5.047 53.281 17.875 1 43.53 120 VAL B N 1
ATOM 2189 C CA . VAL B 1 120 ? -3.594 53.375 17.781 1 43.53 120 VAL B CA 1
ATOM 2190 C C . VAL B 1 120 ? -3.098 52.469 16.672 1 43.53 120 VAL B C 1
ATOM 2192 O O . VAL B 1 120 ? -3.877 51.688 16.078 1 43.53 120 VAL B O 1
ATOM 2195 N N . GLY B 1 121 ? -1.732 51.938 16.531 1 43.12 121 GLY B N 1
ATOM 2196 C CA . GLY B 1 121 ? -0.872 51.312 15.539 1 43.12 121 GLY B CA 1
ATOM 2197 C C . GLY B 1 121 ? -1.388 49.969 15.062 1 43.12 121 GLY B C 1
ATOM 2198 O O . GLY B 1 121 ? -0.635 49.156 14.492 1 43.12 121 GLY B O 1
ATOM 2199 N N . ALA B 1 122 ? -2.521 49.562 15.219 1 44.22 122 ALA B N 1
ATOM 2200 C CA . ALA B 1 122 ? -3.178 48.281 14.969 1 44.22 122 ALA B CA 1
ATOM 2201 C C . ALA B 1 122 ? -3.387 48.062 13.469 1 44.22 122 ALA B C 1
ATOM 2203 O O . ALA B 1 122 ? -3.861 47 13.055 1 44.22 122 ALA B O 1
ATOM 2204 N N . ARG B 1 123 ? -3.379 49.125 12.711 1 44.72 123 ARG B N 1
ATOM 2205 C CA . ARG B 1 123 ? -3.668 48.969 11.289 1 44.72 123 ARG B CA 1
ATOM 2206 C C . ARG B 1 123 ? -2.729 47.938 10.656 1 44.72 123 ARG B C 1
ATOM 2208 O O . ARG B 1 123 ? -3.152 47.125 9.828 1 44.72 123 ARG B O 1
ATOM 2215 N N . SER B 1 124 ? -1.458 48.094 11.016 1 44 124 SER B N 1
ATOM 2216 C CA . SER B 1 124 ? -0.472 47.281 10.312 1 44 124 SER B CA 1
ATOM 2217 C C . SER B 1 124 ? -0.647 45.812 10.641 1 44 124 SER B C 1
ATOM 2219 O O . SER B 1 124 ? -0.543 44.938 9.758 1 44 124 SER B O 1
ATOM 2221 N N . VAL B 1 125 ? -1.047 45.562 11.844 1 46.78 125 VAL B N 1
ATOM 2222 C CA . VAL B 1 125 ? -1.145 44.156 12.242 1 46.78 125 VAL B CA 1
ATOM 2223 C C . VAL B 1 125 ? -2.393 43.531 11.625 1 46.78 125 VAL B C 1
ATOM 2225 O O . VAL B 1 125 ? -2.387 42.344 11.258 1 46.78 125 VAL B O 1
ATOM 2228 N N . ARG B 1 126 ? -3.447 44.281 11.375 1 46.81 126 ARG B N 1
ATOM 2229 C CA . ARG B 1 126 ? -4.66 43.781 10.742 1 46.81 126 ARG B CA 1
ATOM 2230 C C . ARG B 1 126 ? -4.387 43.312 9.32 1 46.81 126 ARG B C 1
ATOM 2232 O O . ARG B 1 126 ? -4.898 42.281 8.883 1 46.81 126 ARG B O 1
ATOM 2239 N N . ASN B 1 127 ? -3.627 44.188 8.57 1 45.31 127 ASN B N 1
ATOM 2240 C CA . ASN B 1 127 ? -3.332 43.812 7.191 1 45.31 127 ASN B CA 1
ATOM 2241 C C . ASN B 1 127 ? -2.525 42.531 7.113 1 45.31 127 ASN B C 1
ATOM 2243 O O . ASN B 1 127 ? -2.738 41.719 6.215 1 45.31 127 ASN B O 1
ATOM 2247 N N . MET B 1 128 ? -1.728 42.406 8.148 1 46.53 128 MET B N 1
ATOM 2248 C CA . MET B 1 128 ? -0.897 41.188 8.141 1 46.53 128 MET B CA 1
ATOM 2249 C C . MET B 1 128 ? -1.743 39.938 8.375 1 46.53 128 MET B C 1
ATOM 2251 O O . MET B 1 128 ? -1.536 38.938 7.723 1 46.53 128 MET B O 1
ATOM 2255 N N . PHE B 1 129 ? -2.791 40.062 9.125 1 51.09 129 PHE B N 1
ATOM 2256 C CA . PHE B 1 129 ? -3.684 38.969 9.414 1 51.09 129 PHE B CA 1
ATOM 2257 C C . PHE B 1 129 ? -4.57 38.656 8.219 1 51.09 129 PHE B C 1
ATOM 2259 O O . PHE B 1 129 ? -4.852 37.469 7.93 1 51.09 129 PHE B O 1
ATOM 2266 N N . ARG B 1 130 ? -5.039 39.625 7.59 1 49.19 130 ARG B N 1
ATOM 2267 C CA . ARG B 1 130 ? -5.859 39.438 6.398 1 49.19 130 ARG B CA 1
ATOM 2268 C C . ARG B 1 130 ? -5.102 38.625 5.34 1 49.19 130 ARG B C 1
ATOM 2270 O O . ARG B 1 130 ? -5.664 37.75 4.695 1 49.19 130 ARG B O 1
ATOM 2277 N N . LEU B 1 131 ? -3.85 38.938 5.27 1 47.69 131 LEU B N 1
ATOM 2278 C CA . LEU B 1 131 ? -3.051 38.25 4.254 1 47.69 131 LEU B CA 1
ATOM 2279 C C . LEU B 1 131 ? -2.82 36.812 4.637 1 47.69 131 LEU B C 1
ATOM 2281 O O . LEU B 1 131 ? -2.908 35.906 3.791 1 47.69 131 LEU B O 1
ATOM 2285 N N . ASN B 1 132 ? -2.633 36.688 5.887 1 50.16 132 ASN B N 1
ATOM 2286 C CA . ASN B 1 132 ? -2.4 35.312 6.332 1 50.16 132 ASN B CA 1
ATOM 2287 C C . ASN B 1 132 ? -3.678 34.469 6.273 1 50.16 132 ASN B C 1
ATOM 2289 O O . ASN B 1 132 ? -3.639 33.281 5.918 1 50.16 132 ASN B O 1
ATOM 2293 N N . ARG B 1 133 ? -4.816 35.125 6.516 1 52 133 ARG B N 1
ATOM 2294 C CA . ARG B 1 133 ? -6.102 34.438 6.434 1 52 133 ARG B CA 1
ATOM 2295 C C . ARG B 1 133 ? -6.441 34.094 4.988 1 52 133 ARG B C 1
ATOM 2297 O O . ARG B 1 133 ? -6.938 33 4.715 1 52 133 ARG B O 1
ATOM 2304 N N . MET B 1 134 ? -6.141 35.031 4.16 1 50.25 134 MET B N 1
ATOM 2305 C CA . MET B 1 134 ? -6.438 34.781 2.752 1 50.25 134 MET B CA 1
ATOM 2306 C C . MET B 1 134 ? -5.594 33.625 2.215 1 50.25 134 MET B C 1
ATOM 2308 O O . MET B 1 134 ? -6.102 32.781 1.495 1 50.25 134 MET B O 1
ATOM 2312 N N . SER B 1 135 ? -4.453 33.594 2.586 1 50.22 135 SER B N 1
ATOM 2313 C CA . SER B 1 135 ? -3.59 32.531 2.129 1 50.22 135 SER B CA 1
ATOM 2314 C C . SER B 1 135 ? -4.039 31.188 2.695 1 50.22 135 SER B C 1
ATOM 2316 O O . SER B 1 135 ? -4.07 30.188 1.979 1 50.22 135 SER B O 1
ATOM 2318 N N . PHE B 1 136 ? -4.566 31.219 3.805 1 55.69 136 PHE B N 1
ATOM 2319 C CA . PHE B 1 136 ? -5.062 30.016 4.441 1 55.69 136 PHE B CA 1
ATOM 2320 C C . PHE B 1 136 ? -6.34 29.531 3.77 1 55.69 136 PHE B C 1
ATOM 2322 O O . PHE B 1 136 ? -6.488 28.344 3.48 1 55.69 136 PHE B O 1
ATOM 2329 N N . CYS B 1 137 ? -7.219 30.469 3.594 1 50.62 137 CYS B N 1
ATOM 2330 C CA . CYS B 1 137 ? -8.469 30.078 2.947 1 50.62 137 CYS B CA 1
ATOM 2331 C C . CYS B 1 137 ? -8.211 29.531 1.553 1 50.62 137 CYS B C 1
ATOM 2333 O O . CYS B 1 137 ? -8.836 28.547 1.145 1 50.62 137 CYS B O 1
ATOM 2335 N N . VAL B 1 138 ? -7.227 29.953 0.89 1 52.03 138 VAL B N 1
ATOM 2336 C CA . VAL B 1 138 ? -6.902 29.469 -0.451 1 52.03 138 VAL B CA 1
ATOM 2337 C C . VAL B 1 138 ? -6.301 28.078 -0.372 1 52.03 138 VAL B C 1
ATOM 2339 O O . VAL B 1 138 ? -6.656 27.188 -1.156 1 52.03 138 VAL B O 1
ATOM 2342 N N . VAL B 1 139 ? -5.598 27.828 0.586 1 52.22 139 VAL B N 1
ATOM 2343 C CA . VAL B 1 139 ? -4.941 26.531 0.706 1 52.22 139 VAL B CA 1
ATOM 2344 C C . VAL B 1 139 ? -5.961 25.484 1.142 1 52.22 139 VAL B C 1
ATOM 2346 O O . VAL B 1 139 ? -5.977 24.375 0.613 1 52.22 139 VAL B O 1
ATOM 2349 N N . VAL B 1 140 ? -6.855 25.906 2.029 1 53.28 140 VAL B N 1
ATOM 2350 C CA . VAL B 1 140 ? -7.891 24.969 2.465 1 53.28 140 VAL B CA 1
ATOM 2351 C C . VAL B 1 140 ? -8.812 24.641 1.295 1 53.28 140 VAL B C 1
ATOM 2353 O O . VAL B 1 140 ? -9.164 23.484 1.086 1 53.28 140 VAL B O 1
ATOM 2356 N N . SER B 1 141 ? -9.102 25.641 0.604 1 51.72 141 SER B N 1
ATOM 2357 C CA . SER B 1 141 ? -9.945 25.406 -0.568 1 51.72 141 SER B CA 1
ATOM 2358 C C . SER B 1 141 ? -9.25 24.5 -1.575 1 51.72 141 SER B C 1
ATOM 2360 O O . SER B 1 141 ? -9.883 23.625 -2.164 1 51.72 141 SER B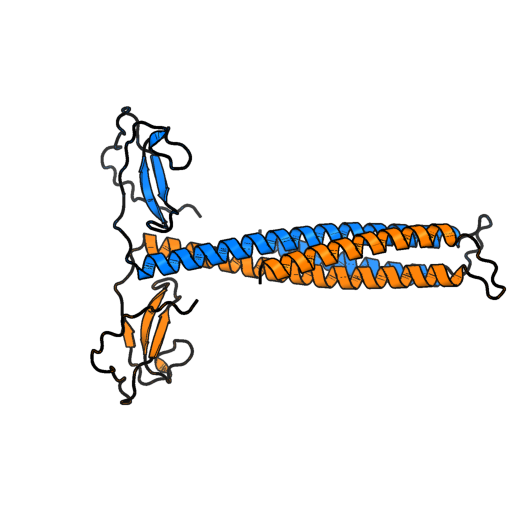 O 1
ATOM 2362 N N . LEU B 1 142 ? -8.016 24.656 -1.672 1 52 142 LEU B N 1
ATOM 2363 C CA . LEU B 1 142 ? -7.254 23.828 -2.605 1 52 142 LEU B CA 1
ATOM 2364 C C . LEU B 1 142 ? -7.168 22.391 -2.113 1 52 142 LEU B C 1
ATOM 2366 O O . LEU B 1 142 ? -7.289 21.453 -2.904 1 52 142 LEU B O 1
ATOM 2370 N N . ILE B 1 143 ? -7.117 22.266 -0.889 1 51.75 143 ILE B N 1
ATOM 2371 C CA . ILE B 1 143 ? -7.066 20.922 -0.308 1 51.75 143 ILE B CA 1
ATOM 2372 C C . ILE B 1 143 ? -8.438 20.25 -0.428 1 51.75 143 ILE B C 1
ATOM 2374 O O . ILE B 1 143 ? -8.531 19.078 -0.783 1 51.75 143 ILE B O 1
ATOM 2378 N N . VAL B 1 144 ? -9.477 20.953 -0.184 1 52.69 144 VAL B N 1
ATOM 2379 C CA . VAL B 1 144 ? -10.836 20.422 -0.302 1 52.69 144 VAL B CA 1
ATOM 2380 C C . VAL B 1 144 ? -11.117 20.047 -1.754 1 52.69 144 VAL B C 1
ATOM 2382 O O . VAL B 1 144 ? -11.703 19 -2.023 1 52.69 144 VAL B O 1
ATOM 2385 N N . VAL B 1 145 ? -10.703 20.844 -2.627 1 51.62 145 VAL B N 1
ATOM 2386 C CA . VAL B 1 145 ? -10.891 20.547 -4.043 1 51.62 145 VAL B CA 1
ATOM 2387 C C . VAL B 1 145 ? -10.094 19.297 -4.418 1 51.62 145 VAL B C 1
ATOM 2389 O O . VAL B 1 145 ? -10.594 18.422 -5.125 1 51.62 145 VAL B O 1
ATOM 2392 N N . LEU B 1 146 ? -9.023 19.156 -3.836 1 51.06 146 LEU B N 1
ATOM 2393 C CA . LEU B 1 146 ? -8.188 18 -4.109 1 51.06 146 LEU B CA 1
ATOM 2394 C C . LEU B 1 146 ? -8.781 16.75 -3.473 1 51.06 146 LEU B C 1
ATOM 2396 O O . LEU B 1 146 ? -8.719 15.656 -4.055 1 51.06 146 LEU B O 1
ATOM 2400 N N . MET B 1 147 ? -9.375 16.891 -2.404 1 48.44 147 MET B N 1
ATOM 2401 C CA . MET B 1 147 ? -10.055 15.758 -1.771 1 48.44 147 MET B CA 1
ATOM 2402 C C . MET B 1 147 ? -11.305 15.367 -2.549 1 48.44 147 MET B C 1
ATOM 2404 O O . MET B 1 147 ? -11.664 14.195 -2.598 1 48.44 147 MET B O 1
ATOM 2408 N N . LYS B 1 148 ? -12.047 16.297 -3.07 1 49.78 148 LYS B N 1
ATOM 2409 C CA . LYS B 1 148 ? -13.266 16.031 -3.83 1 49.78 148 LYS B CA 1
ATOM 2410 C C . LYS B 1 148 ? -12.945 15.367 -5.164 1 49.78 148 LYS B C 1
ATOM 2412 O O . LYS B 1 148 ? -13.742 14.57 -5.676 1 49.78 148 LYS B O 1
ATOM 2417 N N . VAL B 1 149 ? -11.883 15.703 -5.734 1 49.22 149 VAL B N 1
ATOM 2418 C CA . VAL B 1 149 ? -11.516 15.117 -7.02 1 49.22 149 VAL B CA 1
ATOM 2419 C C . VAL B 1 149 ? -11.07 13.672 -6.82 1 49.22 149 VAL B C 1
ATOM 2421 O O . VAL B 1 149 ? -11.234 12.836 -7.711 1 49.22 149 VAL B O 1
ATOM 2424 N N . PHE B 1 150 ? -10.711 13.383 -5.652 1 47.22 150 PHE B N 1
ATOM 2425 C CA . PHE B 1 150 ? -10.266 12.016 -5.418 1 47.22 150 PHE B CA 1
ATOM 2426 C C . PHE B 1 150 ? -11.328 11.219 -4.676 1 47.22 150 PHE B C 1
ATOM 2428 O O . PHE B 1 150 ? -11.141 10.031 -4.395 1 47.22 150 PHE B O 1
ATOM 2435 N N . SER B 1 151 ? -12.391 11.688 -4.363 1 40.03 151 SER B N 1
ATOM 2436 C CA . SER B 1 151 ? -13.539 10.898 -3.938 1 40.03 151 SER B CA 1
ATOM 2437 C C . SER B 1 151 ? -14.414 10.5 -5.129 1 40.03 151 SER B C 1
ATOM 2439 O O . SER B 1 151 ? -14.547 11.266 -6.082 1 40.03 151 SER B O 1
#